Protein 6BFF (pdb70)

CATH classification: 3.40.630.30

Sequence (356 aa):
MLEKKRVSFRPMNEDDLVLMLKWLTDDRVLEFYDGRDKKHTQKTIREHYTEQWADEIYRVIIEYDTIPIGYAQIYRIQGELFDEYNYHETEEKIYAMDQQFIGEPEYWNMGIGAEYCRVVCQYLRTEMDADAVILDPRKNNLRAVRAYQKAGFKIIKELPEHELHEGKKEDCVLMEWRVMLEKKRVSFRPMNEDDLVLMLKWLTDDRVLEFYDGRDKKHTQKTIREHYTEQWADEIYRVIIEYDTIPIGYAQIYRIQGELFDEYNYHETEEKIYAMDQFIGEPEYWNMGIGAEYCRVVCQYLRTEMDADAVILDPRKNNLRAVRAYQKAGFKIIKELPEHELHEGKKEDCVLMEWRV

B-factor: mean 28.04, std 12.23, range [9.14, 87.83]

InterPro domains:
  IPR000182 GNAT domain [PS51186] (7-178)
  IPR016181 Acyl-CoA N-acyltransferase [SSF55729] (3-175)

Secondary structure (DSSP, 8-state):
--S---EEEEE--GGGHHHHHHHTT-HHHHTTTT-TT----HHHHHHHTT---SSSEEEEEEEETTEEEEEEEEEE--TTHHHHHT----SS-EEEEEEEE--GGGTTSSHHHHHHHHHHHHHHHHH--SEEEE--BTT-HHHHHHHHHTT-EEEEEEEEEEEETTEEEEEEEEEEE-/-----SEEEEE--GGGHHHHHHHTT-HHHHTTTT-TT----HHHHHHHHH--SSSSEEEEEEEETTEEEEEEEEEE--TTHHHHHT----SS-EEEEEEEE--GGGTTSSHHHHHHHHHHHHHHHHH--SEEEE--BTT-HHHHHHHHHTT-EEEEEEEEEEEETTEEEEEEEEEEE-

Foldseek 3Di:
DPDDDFKDKDFDDPVCLVVVQVLCCDQVFQVFPVANPDDDDSVVSCDVVPDCPDPAKTKMFMGGNNHGFKIKMKGWQDDCSCVLLVHDDDPATEMEMDMTGSHCVCPPVLRLLVNLLVVVVCCVPPVVHFKYKYWGFPPPVSNVVSVVSNPWDFDAKAFQNDQYHNDSTITTIIMHGD/DDDDAQKDKDFDDPVCLVVVLLLCCDQVFQVFPVANPDRDDSVNSCVVVVDPPDDAKTKIFMGGNNHGFKIKMKGWQDDCSCVLLVHDDDPATEMEMDMTGSHCVCPPVLRLLVHLLVVVVVCCPPVVHFKYKYWGFPVSVSNVVSVVSNPKDFPAKAFLNDCYHNDSTITTIIMHGD

Organism: Escherichia coli (NCBI:txid562)

Solvent-accessible surface area: 19221 Å² total; per-residue (Å²): 240,172,141,175,132,122,11,45,44,68,103,34,72,126,120,7,18,111,42,0,57,100,0,0,72,25,85,119,3,4,68,71,41,51,0,102,89,93,159,24,68,142,148,40,2,114,100,98,17,62,90,124,88,14,138,38,18,85,31,10,0,2,23,25,60,117,71,43,0,0,0,0,22,5,13,55,2,73,50,135,22,16,119,96,9,71,5,17,104,12,114,29,52,0,0,0,2,36,29,17,27,0,36,19,140,51,56,141,97,49,5,23,5,42,1,0,91,38,3,1,74,106,5,102,78,108,43,104,4,53,0,0,0,2,28,16,20,104,98,24,100,112,18,7,116,25,20,69,140,9,29,4,137,74,5,17,90,1,95,116,63,60,121,15,61,62,123,122,20,54,0,2,0,0,10,28,52,97,228,150,164,190,123,126,8,47,46,66,104,30,78,139,119,10,24,119,36,0,52,113,2,0,74,30,89,122,3,5,76,62,35,58,0,112,76,76,158,11,70,129,105,25,2,100,77,71,12,75,86,121,88,14,149,46,24,75,34,9,0,2,19,33,65,104,88,40,0,0,0,0,22,4,11,54,1,84,51,112,21,11,111,89,10,72,6,14,107,11,125,35,51,1,0,0,4,34,25,15,28,1,28,22,114,50,57,142,98,49,6,15,6,48,0,0,95,30,2,1,90,96,4,117,76,110,33,100,5,46,0,0,0,3,30,16,15,103,85,20,133,113,19,18,127,23,21,89,123,10,32,2,137,67,6,22,68,4,93,122,56,52,124,12,40,64,119,120,28,57,0,5,0,0,10,29,61,86

Nearest PDB structures (foldseek):
  6bfh-assembly1_A  TM=9.922E-01  e=3.681E-37  Escherichia coli
  4qc6-assembly2_B  TM=9.671E-01  e=2.950E-27  Staphylococcus warneri
  3igr-assembly1_A  TM=7.356E-01  e=2.188E-09  Aliivibrio fischeri ES114
  6tgx-assembly1_A  TM=7.195E-01  e=7.556E-09  Arabidopsis thaliana
  6tgx-assembly2_B  TM=7.381E-01  e=2.036E-08  Arabidopsis thaliana

Radius of gyration: 25.7 Å; Cα contacts (8 Å, |Δi|>4): 604; chains: 2; bounding box: 76×33×57 Å

Structure (mmCIF, N/CA/C/O backbone):
data_6BFF
#
_entry.id   6BFF
#
_cell.length_a   161.550
_cell.length_b   34.950
_cell.length_c   67.320
_cell.angle_alpha   90.000
_cell.angle_beta   102.330
_cell.angle_gamma   90.000
#
_symmetry.space_group_name_H-M   'C 1 2 1'
#
loop_
_entity.id
_entity.type
_entity.pdbx_description
1 polymer 'Aminoglycoside acetyltransferase'
2 non-polymer 'MAGNESIUM ION'
3 water water
#
loop_
_atom_site.group_PDB
_atom_site.id
_atom_site.type_symbol
_atom_site.label_atom_id
_atom_site.label_alt_id
_atom_site.label_comp_id
_atom_site.label_asym_id
_atom_site.label_entity_id
_atom_site.label_seq_id
_atom_site.pdbx_PDB_ins_code
_atom_site.Cartn_x
_atom_site.Cartn_y
_atom_site.Cartn_z
_atom_site.occupancy
_atom_site.B_iso_or_equiv
_atom_site.auth_seq_id
_atom_site.auth_comp_id
_atom_site.auth_asym_id
_atom_site.auth_atom_id
_atom_site.pdbx_PDB_model_num
ATOM 1 N N . MET A 1 1 ? 22.558 6.272 -14.406 1.00 55.70 1 MET A N 1
ATOM 2 C CA . MET A 1 1 ? 22.956 6.900 -15.663 1.00 53.11 1 MET A CA 1
ATOM 3 C C . MET A 1 1 ? 22.892 5.905 -16.818 1.00 52.57 1 MET A C 1
ATOM 4 O O . MET A 1 1 ? 22.596 6.275 -17.954 1.00 59.31 1 MET A O 1
ATOM 9 N N . LEU A 1 2 ? 23.194 4.645 -16.515 1.00 49.02 2 LEU A N 1
ATOM 10 C CA . LEU A 1 2 ? 23.080 3.539 -17.455 1.00 49.16 2 LEU A CA 1
ATOM 11 C C . LEU A 1 2 ? 21.745 2.820 -17.313 1.00 44.54 2 LEU A C 1
ATOM 12 O O . LEU A 1 2 ? 20.980 2.696 -18.276 1.00 44.08 2 LEU A O 1
ATOM 17 N N . GLU A 1 3 ? 21.434 2.346 -16.121 1.00 40.23 3 GLU A N 1
ATOM 18 C CA . GLU A 1 3 ? 20.112 1.805 -15.871 1.00 39.57 3 GLU A CA 1
ATOM 19 C C . GLU A 1 3 ? 19.367 2.687 -14.884 1.00 33.36 3 GLU A C 1
ATOM 20 O O . GLU A 1 3 ? 19.963 3.479 -14.153 1.00 33.93 3 GLU A O 1
ATOM 26 N N . LYS A 1 4 ? 18.040 2.564 -14.907 1.00 29.69 4 LYS A N 1
ATOM 27 C CA . LYS A 1 4 ? 17.198 3.347 -14.018 1.00 26.32 4 LYS A CA 1
ATOM 28 C C . LYS A 1 4 ? 17.383 2.873 -12.585 1.00 29.26 4 LYS A C 1
ATOM 29 O O . LYS A 1 4 ? 17.435 1.677 -12.318 1.00 29.62 4 LYS A O 1
ATOM 35 N N . LYS A 1 5 ? 17.501 3.810 -11.654 1.00 31.20 5 LYS A N 1
ATOM 36 C CA . LYS A 1 5 ? 17.719 3.426 -10.269 1.00 33.40 5 LYS A CA 1
ATOM 37 C C . LYS A 1 5 ? 16.364 3.106 -9.663 1.00 38.33 5 LYS A C 1
ATOM 38 O O . LYS A 1 5 ? 15.479 3.965 -9.655 1.00 40.53 5 LYS A O 1
ATOM 44 N N . ARG A 1 6 ? 16.181 1.875 -9.185 1.00 18.36 6 ARG A N 1
ATOM 45 C CA . ARG A 1 6 ? 14.834 1.447 -8.821 1.00 19.84 6 ARG A CA 1
ATOM 46 C C . ARG A 1 6 ? 14.536 1.567 -7.344 1.00 19.03 6 ARG A C 1
ATOM 47 O O . ARG A 1 6 ? 13.373 1.804 -6.985 1.00 14.98 6 ARG A O 1
ATOM 55 N N . VAL A 1 7 ? 15.540 1.402 -6.495 1.00 18.95 7 VAL A N 1
ATOM 56 C CA . VAL A 1 7 ? 15.373 1.520 -5.045 1.00 15.24 7 VAL A CA 1
ATOM 57 C C . VAL A 1 7 ? 15.736 2.946 -4.628 1.00 17.29 7 VAL A C 1
ATOM 58 O O . VAL A 1 7 ? 16.811 3.461 -4.976 1.00 18.72 7 VAL A O 1
ATOM 62 N N . SER A 1 8 ? 14.856 3.575 -3.851 1.00 18.87 8 SER A N 1
ATOM 63 C CA . SER A 1 8 ? 15.103 4.911 -3.327 1.00 20.37 8 SER A CA 1
ATOM 64 C C . SER A 1 8 ? 14.451 5.006 -1.953 1.00 16.80 8 SER A C 1
ATOM 65 O O . SER A 1 8 ? 13.900 4.030 -1.446 1.00 15.83 8 SER A O 1
ATOM 68 N N . PHE A 1 9 ? 14.558 6.181 -1.343 1.00 16.62 9 PHE A N 1
ATOM 69 C CA . PHE A 1 9 ? 13.864 6.454 -0.092 1.00 17.09 9 PHE A CA 1
ATOM 70 C C . PHE A 1 9 ? 13.576 7.944 -0.022 1.00 18.59 9 PHE A C 1
ATOM 71 O O . PHE A 1 9 ? 14.225 8.762 -0.679 1.00 17.70 9 PHE A O 1
ATOM 79 N N . ARG A 1 10 ? 12.606 8.287 0.811 1.00 18.20 10 ARG A N 1
ATOM 80 C CA . ARG A 1 10 ? 12.158 9.660 0.960 1.00 20.87 10 ARG A CA 1
ATOM 81 C C . ARG A 1 10 ? 11.771 9.854 2.412 1.00 21.79 10 ARG A C 1
ATOM 82 O O . ARG A 1 10 ? 11.465 8.881 3.106 1.00 19.46 10 ARG A O 1
ATOM 90 N N . PRO A 1 11 ? 11.783 11.082 2.905 1.00 20.21 11 PRO A N 1
ATOM 91 C CA . PRO A 1 11 ? 11.347 11.297 4.290 1.00 18.25 11 PRO A CA 1
ATOM 92 C C . PRO A 1 11 ? 9.892 10.886 4.464 1.00 20.23 11 PRO A C 1
ATOM 93 O O . PRO A 1 11 ? 9.053 11.067 3.576 1.00 19.10 11 PRO A O 1
ATOM 97 N N . MET A 1 12 ? 9.610 10.297 5.615 1.00 17.32 12 MET A N 1
ATOM 98 C CA . MET A 1 12 ? 8.235 9.955 5.942 1.00 17.28 12 MET A CA 1
ATOM 99 C C . MET A 1 12 ? 7.438 11.212 6.282 1.00 21.74 12 MET A C 1
ATOM 100 O O . MET A 1 12 ? 7.967 12.176 6.848 1.00 24.30 12 MET A O 1
ATOM 105 N N . ASN A 1 13 ? 6.152 11.200 5.942 1.00 16.15 13 ASN A N 1
ATOM 106 C CA . ASN A 1 13 ? 5.281 12.302 6.318 1.00 19.86 13 ASN A CA 1
ATOM 107 C C . ASN A 1 13 ? 4.022 11.744 6.973 1.00 18.68 13 ASN A C 1
ATOM 108 O O . ASN A 1 13 ? 3.830 10.528 7.074 1.00 19.75 13 ASN A O 1
ATOM 113 N N . GLU A 1 14 ? 3.157 12.656 7.425 1.00 22.67 14 GLU A N 1
ATOM 114 C CA . GLU A 1 14 ? 1.984 12.227 8.180 1.00 27.16 14 GLU A CA 1
ATOM 115 C C . GLU A 1 14 ? 1.022 11.411 7.331 1.00 24.03 14 GLU A C 1
ATOM 116 O O . GLU A 1 14 ? 0.295 10.568 7.872 1.00 25.94 14 GLU A O 1
ATOM 122 N N . ASP A 1 15 ? 0.994 11.631 6.007 1.00 22.34 15 ASP A N 1
ATOM 123 C CA . ASP A 1 15 ? 0.098 10.839 5.162 1.00 26.31 15 ASP A CA 1
ATOM 124 C C . ASP A 1 15 ? 0.521 9.376 5.094 1.00 28.67 15 ASP A C 1
ATOM 125 O O . ASP A 1 15 ? -0.297 8.516 4.743 1.00 25.21 15 ASP A O 1
ATOM 130 N N . ASP A 1 16 ? 1.779 9.077 5.411 1.00 18.07 16 ASP A N 1
ATOM 131 C CA . ASP A 1 16 ? 2.266 7.707 5.383 1.00 15.12 16 ASP A CA 1
ATOM 132 C C . ASP A 1 16 ? 1.814 6.888 6.570 1.00 15.83 16 ASP A C 1
ATOM 133 O O . ASP A 1 16 ? 2.021 5.671 6.574 1.00 17.21 16 ASP A O 1
ATOM 138 N N . LEU A 1 17 ? 1.222 7.513 7.584 1.00 16.56 17 LEU A N 1
ATOM 139 C CA . LEU A 1 17 ? 0.816 6.737 8.744 1.00 15.45 17 LEU A CA 1
ATOM 140 C C . LEU A 1 17 ? -0.233 5.696 8.380 1.00 19.68 17 LEU A C 1
ATOM 141 O O . LEU A 1 17 ? -0.321 4.669 9.051 1.00 19.73 17 LEU A O 1
ATOM 146 N N . VAL A 1 18 ? -1.009 5.914 7.305 1.00 18.65 18 VAL A N 1
ATOM 147 C CA . VAL A 1 18 ? -1.993 4.903 6.909 1.00 20.59 18 VAL A CA 1
ATOM 148 C C . VAL A 1 18 ? -1.285 3.656 6.356 1.00 19.88 18 VAL A C 1
ATOM 149 O O . VAL A 1 18 ? -1.761 2.530 6.549 1.00 19.03 18 VAL A O 1
ATOM 153 N N . LEU A 1 19 ? -0.135 3.817 5.675 1.00 17.61 19 LEU A N 1
ATOM 154 C CA . LEU A 1 19 ? 0.636 2.648 5.258 1.00 18.48 19 LEU A CA 1
ATOM 155 C C . LEU A 1 19 ? 1.241 1.920 6.451 1.00 16.61 19 LEU A C 1
ATOM 156 O O . LEU A 1 19 ? 1.300 0.682 6.463 1.00 16.76 19 LEU A O 1
ATOM 161 N N . MET A 1 20 ? 1.759 2.669 7.435 1.00 14.59 20 MET A N 1
ATOM 162 C CA . MET A 1 20 ? 2.299 2.036 8.632 1.00 17.33 20 MET A CA 1
ATOM 163 C C . MET A 1 20 ? 1.237 1.190 9.321 1.00 16.25 20 MET A C 1
ATOM 164 O O . MET A 1 20 ? 1.534 0.095 9.805 1.00 15.82 20 MET A O 1
ATOM 169 N N . LEU A 1 21 ? -0.002 1.695 9.400 1.00 13.94 21 LEU A N 1
ATOM 170 C CA . LEU A 1 21 ? -1.067 0.896 9.999 1.00 14.14 21 LEU A CA 1
ATOM 171 C C . LEU A 1 21 ? -1.306 -0.377 9.204 1.00 17.44 21 LEU A C 1
ATOM 172 O O . LEU A 1 21 ? -1.523 -1.458 9.774 1.00 18.35 21 LEU A O 1
ATOM 177 N N . LYS A 1 22 ? -1.295 -0.273 7.884 1.00 14.72 22 LYS A N 1
ATOM 178 C CA . LYS A 1 22 ? -1.520 -1.478 7.092 1.00 16.85 22 LYS A CA 1
ATOM 179 C C . LYS A 1 22 ? -0.412 -2.488 7.331 1.00 13.39 22 LYS A C 1
ATOM 180 O O . LYS A 1 22 ? -0.667 -3.676 7.587 1.00 15.49 22 LYS A O 1
ATOM 186 N N . TRP A 1 23 ? 0.840 -2.027 7.227 1.00 13.37 23 TRP A N 1
ATOM 187 C CA . TRP A 1 23 ? 1.977 -2.920 7.372 1.00 13.90 23 TRP A CA 1
ATOM 188 C C . TRP A 1 23 ? 2.034 -3.550 8.759 1.00 15.49 23 TRP A C 1
ATOM 189 O O . TRP A 1 23 ? 2.336 -4.738 8.890 1.00 16.04 23 TRP A O 1
ATOM 200 N N . LEU A 1 24 ? 1.770 -2.771 9.800 1.00 14.57 24 LEU A N 1
ATOM 201 C CA . LEU A 1 24 ? 1.922 -3.269 11.159 1.00 15.26 24 LEU A CA 1
ATOM 202 C C . LEU A 1 24 ? 0.626 -3.846 11.726 1.00 14.25 24 LEU A C 1
ATOM 203 O O . LEU A 1 24 ? 0.553 -4.118 12.929 1.00 15.44 24 LEU A O 1
ATOM 208 N N . THR A 1 25 ? -0.389 -4.054 10.893 1.00 15.52 25 THR A N 1
ATOM 209 C CA . THR A 1 25 ? -1.456 -4.996 11.210 1.00 15.85 25 THR A CA 1
ATOM 210 C C . THR A 1 25 ? -1.450 -6.203 10.275 1.00 19.31 25 THR A C 1
ATOM 211 O O . THR A 1 25 ? -2.406 -6.978 10.279 1.00 20.38 25 THR A O 1
ATOM 215 N N . ASP A 1 26 ? -0.388 -6.393 9.489 1.00 17.80 26 ASP A N 1
ATOM 216 C CA . ASP A 1 26 ? -0.260 -7.525 8.573 1.00 16.26 26 ASP A CA 1
ATOM 217 C C . ASP A 1 26 ? 0.547 -8.622 9.265 1.00 16.05 26 ASP A C 1
ATOM 218 O O . ASP A 1 26 ? 1.735 -8.442 9.516 1.00 15.37 26 ASP A O 1
ATOM 223 N N . ASP A 1 27 ? -0.084 -9.768 9.563 1.00 17.09 27 ASP A N 1
ATOM 224 C CA . ASP A 1 27 ? 0.636 -10.809 10.311 1.00 23.61 27 ASP A CA 1
ATOM 225 C C . ASP A 1 27 ? 1.902 -11.268 9.591 1.00 20.55 27 ASP A C 1
ATOM 226 O O . ASP A 1 27 ? 2.859 -11.704 10.238 1.00 18.90 27 ASP A O 1
ATOM 231 N N . ARG A 1 28 ? 1.929 -11.189 8.263 1.00 19.40 28 ARG A N 1
ATOM 232 C CA . ARG A 1 28 ? 3.125 -11.633 7.551 1.00 17.71 28 ARG A CA 1
ATOM 233 C C . ARG A 1 28 ? 4.319 -10.744 7.873 1.00 18.65 28 ARG A C 1
ATOM 234 O O . ARG A 1 28 ? 5.450 -11.223 7.988 1.00 18.74 28 ARG A O 1
ATOM 242 N N . VAL A 1 29 ? 4.080 -9.445 8.036 1.00 18.32 29 VAL A N 1
ATOM 243 C CA . VAL A 1 29 ? 5.138 -8.495 8.344 1.00 16.54 29 VAL A CA 1
ATOM 244 C C . VAL A 1 29 ? 5.503 -8.571 9.811 1.00 16.48 29 VAL A C 1
ATOM 245 O O . VAL A 1 29 ? 6.680 -8.559 10.172 1.00 16.40 29 VAL A O 1
ATOM 249 N N . LEU A 1 30 ? 4.490 -8.688 10.673 1.00 14.07 30 LEU A N 1
ATOM 250 C CA . LEU A 1 30 ? 4.722 -8.711 12.116 1.00 14.47 30 LEU A CA 1
ATOM 251 C C . LEU A 1 30 ? 5.555 -9.915 12.535 1.00 20.20 30 LEU A C 1
ATOM 252 O O . LEU A 1 30 ? 6.281 -9.854 13.529 1.00 22.45 30 LEU A O 1
ATOM 257 N N . GLU A 1 31 ? 5.463 -11.011 11.782 1.00 17.26 31 GLU A N 1
ATOM 258 C CA . GLU A 1 31 ? 6.278 -12.177 12.078 1.00 18.72 31 GLU A CA 1
ATOM 259 C C . GLU A 1 31 ? 7.758 -11.822 12.176 1.00 23.26 31 GLU A C 1
ATOM 260 O O . GLU A 1 31 ? 8.507 -12.438 12.949 1.00 22.53 31 GLU A O 1
ATOM 266 N N . PHE A 1 32 ? 8.195 -10.822 11.418 1.00 23.01 32 PHE A N 1
ATOM 267 C CA . PHE A 1 32 ? 9.598 -10.454 11.372 1.00 18.87 32 PHE A CA 1
ATOM 268 C C . PHE A 1 32 ? 9.920 -9.121 12.028 1.00 21.82 32 PHE A C 1
ATOM 269 O O . PHE A 1 32 ? 11.073 -8.907 12.420 1.00 23.63 32 PHE A O 1
ATOM 277 N N . TYR A 1 33 ? 8.955 -8.223 12.144 1.00 17.25 33 TYR A N 1
ATOM 278 C CA . TYR A 1 33 ? 9.163 -6.908 12.739 1.00 21.02 33 TYR A CA 1
ATOM 279 C C . TYR A 1 33 ? 8.112 -6.691 13.815 1.00 27.80 33 TYR A C 1
ATOM 280 O O . TYR A 1 33 ? 6.916 -6.748 13.520 1.00 22.26 33 TYR A O 1
ATOM 289 N N . ASP A 1 34 ? 8.563 -6.468 15.050 1.00 24.50 34 ASP A N 1
ATOM 290 C CA . ASP A 1 34 ? 7.711 -6.136 16.195 1.00 28.17 34 ASP A CA 1
ATOM 291 C C . ASP A 1 34 ? 6.996 -7.354 16.780 1.00 25.31 34 ASP A C 1
ATOM 292 O O . ASP A 1 34 ? 6.980 -7.537 18.005 1.00 24.62 34 ASP A O 1
ATOM 297 N N . GLY A 1 35 ? 6.379 -8.176 15.939 1.00 21.63 35 GLY A N 1
ATOM 298 C CA . GLY A 1 35 ? 5.822 -9.418 16.450 1.00 21.35 35 GLY A CA 1
ATOM 299 C C . GLY A 1 35 ? 4.321 -9.514 16.290 1.00 25.40 35 GLY A C 1
ATOM 300 O O . GLY A 1 35 ? 3.613 -8.509 16.383 1.00 21.09 35 GLY A O 1
ATOM 301 N N . ARG A 1 36 ? 3.826 -10.728 16.051 1.00 26.65 36 ARG A N 1
ATOM 302 C CA . ARG A 1 36 ? 2.404 -10.936 15.821 1.00 22.75 36 ARG A CA 1
ATOM 303 C C . ARG A 1 36 ? 1.564 -10.726 17.076 1.00 25.49 36 ARG A C 1
ATOM 304 O O . ARG A 1 36 ? 0.334 -10.640 16.970 1.00 32.89 36 ARG A O 1
ATOM 312 N N . ASP A 1 37 ? 2.188 -10.611 18.247 1.00 23.95 37 ASP A N 1
ATOM 313 C CA . ASP A 1 37 ? 1.462 -10.303 19.470 1.00 32.19 37 ASP A CA 1
ATOM 314 C C . ASP A 1 37 ? 1.199 -8.812 19.652 1.00 28.11 37 ASP A C 1
ATOM 315 O O . ASP A 1 37 ? 0.524 -8.439 20.610 1.00 32.35 37 ASP A O 1
ATOM 320 N N . LYS A 1 38 ? 1.682 -7.957 18.758 1.00 30.49 38 LYS A N 1
ATOM 321 C CA . LYS A 1 38 ? 1.413 -6.526 18.823 1.00 34.83 38 LYS A CA 1
ATOM 322 C C . LYS A 1 38 ? 0.124 -6.211 18.081 1.00 30.32 38 LYS A C 1
ATOM 323 O O . LYS A 1 38 ? -0.080 -6.672 16.952 1.00 29.38 38 LYS A O 1
ATOM 329 N N . LYS A 1 39 ? -0.735 -5.409 18.704 1.00 29.95 39 LYS A N 1
ATOM 330 C CA . LYS A 1 39 ? -2.081 -5.153 18.198 1.00 36.25 39 LYS A CA 1
ATOM 331 C C . LYS A 1 39 ? -2.160 -3.664 17.917 1.00 36.85 39 LYS A C 1
ATOM 332 O O . LYS A 1 39 ? -2.522 -2.881 18.796 1.00 35.48 39 LYS A O 1
ATOM 338 N N . HIS A 1 40 ? -1.833 -3.280 16.686 1.00 31.02 40 HIS A N 1
ATOM 339 C CA . HIS A 1 40 ? -1.671 -1.876 16.361 1.00 29.58 40 HIS A CA 1
ATOM 340 C C . HIS A 1 40 ? -2.987 -1.227 15.951 1.00 31.50 40 HIS A C 1
ATOM 341 O O . HIS A 1 40 ? -3.911 -1.875 15.431 1.00 32.89 40 HIS A O 1
ATOM 348 N N . THR A 1 41 ? -3.059 0.077 16.222 1.00 32.39 41 THR A N 1
ATOM 349 C CA . THR A 1 41 ? -4.211 0.923 15.957 1.00 35.07 41 THR A CA 1
ATOM 350 C C . THR A 1 41 ? -3.681 2.238 15.413 1.00 23.40 41 THR A C 1
ATOM 351 O O . THR A 1 41 ? -2.493 2.524 15.503 1.00 23.52 41 THR A O 1
ATOM 355 N N . GLN A 1 42 ? -4.580 3.068 14.890 1.00 32.40 42 GLN A N 1
ATOM 356 C CA . GLN A 1 42 ? -4.156 4.396 14.470 1.00 32.89 42 GLN A CA 1
ATOM 357 C C . GLN A 1 42 ? -3.484 5.145 15.620 1.00 34.12 42 GLN A C 1
ATOM 358 O O . GLN A 1 42 ? -2.461 5.816 15.427 1.00 33.98 42 GLN A O 1
ATOM 364 N N . LYS A 1 43 ? -4.000 4.982 16.840 1.00 35.40 43 LYS A N 1
ATOM 365 C CA . LYS A 1 43 ? -3.424 5.691 17.977 1.00 36.89 43 LYS A CA 1
ATOM 366 C C . LYS A 1 43 ? -1.998 5.227 18.281 1.00 36.03 43 LYS A C 1
ATOM 367 O O . LYS A 1 43 ? -1.097 6.056 18.467 1.00 36.47 43 LYS A O 1
ATOM 373 N N . THR A 1 44 ? -1.760 3.909 18.324 1.00 34.90 44 THR A N 1
ATOM 374 C CA . THR A 1 44 ? -0.410 3.439 18.637 1.00 34.27 44 THR A CA 1
ATOM 375 C C . THR A 1 44 ? 0.573 3.814 17.537 1.00 37.21 44 THR A C 1
ATOM 376 O O . THR A 1 44 ? 1.736 4.138 17.819 1.00 35.19 44 THR A O 1
ATOM 380 N N . ILE A 1 45 ? 0.130 3.778 16.279 1.00 31.79 45 ILE A N 1
ATOM 381 C CA . ILE A 1 45 ? 1.030 4.128 15.183 1.00 30.66 45 ILE A CA 1
ATOM 382 C C . ILE A 1 45 ? 1.431 5.598 15.279 1.00 31.64 45 ILE A C 1
ATOM 383 O O . ILE A 1 45 ? 2.609 5.950 15.141 1.00 31.24 45 ILE A O 1
ATOM 388 N N . ARG A 1 46 ? 0.458 6.477 15.532 1.00 33.09 46 ARG A N 1
ATOM 389 C CA . ARG A 1 46 ? 0.738 7.901 15.660 1.00 34.39 46 ARG A CA 1
ATOM 390 C C . ARG A 1 46 ? 1.649 8.184 16.845 1.00 35.26 46 ARG A C 1
ATOM 391 O O . ARG A 1 46 ? 2.491 9.086 16.780 1.00 37.88 46 ARG A O 1
ATOM 399 N N . GLU A 1 47 ? 1.505 7.423 17.930 1.00 35.71 47 GLU A N 1
ATOM 400 C CA . GLU A 1 47 ? 2.347 7.645 19.100 1.00 48.52 47 GLU A CA 1
ATOM 401 C C . GLU A 1 47 ? 3.762 7.140 18.859 1.00 46.68 47 GLU A C 1
ATOM 402 O O . GLU A 1 47 ? 4.731 7.899 18.975 1.00 45.81 47 GLU A O 1
ATOM 408 N N . HIS A 1 48 ? 3.898 5.857 18.515 1.00 45.73 48 HIS A N 1
ATOM 409 C CA . HIS A 1 48 ? 5.226 5.295 18.293 1.00 50.54 48 HIS A CA 1
ATOM 410 C C . HIS A 1 48 ? 5.938 6.005 17.153 1.00 43.87 48 HIS A C 1
ATOM 411 O O . HIS A 1 48 ? 7.123 6.335 17.260 1.00 45.43 48 HIS A O 1
ATOM 418 N N . TYR A 1 49 ? 5.227 6.282 16.063 1.00 38.08 49 TYR A N 1
ATOM 419 C CA . TYR A 1 49 ? 5.876 6.700 14.833 1.00 41.95 49 TYR A CA 1
ATOM 420 C C . TYR A 1 49 ? 5.797 8.208 14.614 1.00 47.64 49 TYR A C 1
ATOM 421 O O . TYR A 1 49 ? 5.894 8.679 13.474 1.00 61.99 49 TYR A O 1
ATOM 430 N N . THR A 1 50 ? 5.653 8.969 15.698 1.00 39.21 50 THR A N 1
ATOM 431 C CA . THR A 1 50 ? 5.921 10.400 15.710 1.00 42.62 50 THR A CA 1
ATOM 432 C C . THR A 1 50 ? 6.718 10.834 16.934 1.00 41.46 50 THR A C 1
ATOM 433 O O . THR A 1 50 ? 6.933 12.035 17.115 1.00 42.30 50 THR A O 1
ATOM 437 N N . GLU A 1 51 ? 7.169 9.893 17.763 1.00 49.15 51 GLU A N 1
ATOM 438 C CA . GLU A 1 51 ? 7.845 10.187 19.022 1.00 43.53 51 GLU A CA 1
ATOM 439 C C . GLU A 1 51 ? 9.308 10.565 18.799 1.00 51.04 51 GLU A C 1
ATOM 440 O O . GLU A 1 51 ? 10.022 9.905 18.039 1.00 46.16 51 GLU A O 1
ATOM 446 N N . GLN A 1 52 ? 9.763 11.611 19.486 1.00 57.52 52 GLN A N 1
ATOM 447 C CA . GLN A 1 52 ? 11.165 12.032 19.410 1.00 59.68 52 GLN A CA 1
ATOM 448 C C . GLN A 1 52 ? 11.947 11.420 20.574 1.00 52.97 52 GLN A C 1
ATOM 449 O O . GLN A 1 52 ? 12.368 12.093 21.513 1.00 56.82 52 GLN A O 1
ATOM 455 N N . TRP A 1 53 ? 12.157 10.107 20.479 1.00 47.06 53 TRP A N 1
ATOM 456 C CA . TRP A 1 53 ? 12.803 9.330 21.531 1.00 44.91 53 TRP A CA 1
ATOM 457 C C . TRP A 1 53 ? 14.328 9.308 21.433 1.00 43.68 53 TRP A C 1
ATOM 458 O O . TRP A 1 53 ? 14.975 8.602 22.215 1.00 45.94 53 TRP A O 1
ATOM 469 N N . ALA A 1 54 ? 14.913 10.046 20.490 1.00 42.64 54 ALA A N 1
ATOM 470 C CA . ALA A 1 54 ? 16.346 10.316 20.456 1.00 39.98 54 ALA A CA 1
ATOM 471 C C . ALA A 1 54 ? 16.533 11.707 19.863 1.00 34.74 54 ALA A C 1
ATOM 472 O O . ALA A 1 54 ? 15.646 12.228 19.186 1.00 34.80 54 ALA A O 1
ATOM 474 N N . ASP A 1 55 ? 17.698 12.305 20.119 1.00 35.12 55 ASP A N 1
ATOM 475 C CA . ASP A 1 55 ? 17.904 13.699 19.732 1.00 37.12 55 ASP A CA 1
ATOM 476 C C . ASP A 1 55 ? 17.866 13.883 18.221 1.00 37.88 55 ASP A C 1
ATOM 477 O O . ASP A 1 55 ? 17.343 14.889 17.725 1.00 35.26 55 ASP A O 1
ATOM 482 N N . GLU A 1 56 ? 18.442 12.940 17.475 1.00 32.48 56 GLU A N 1
ATOM 483 C CA . GLU A 1 56 ? 18.557 13.029 16.023 1.00 31.18 56 GLU A CA 1
ATOM 484 C C . GLU A 1 56 ? 17.953 11.753 15.451 1.00 29.76 56 GLU A C 1
ATOM 485 O O . GLU A 1 56 ? 18.590 10.707 15.491 1.00 28.69 56 GLU A O 1
ATOM 491 N N . ILE A 1 57 ? 16.725 11.841 14.944 1.00 18.55 57 ILE A N 1
ATOM 492 C CA . ILE A 1 57 ? 16.012 10.699 14.376 1.00 17.34 57 ILE A CA 1
ATOM 493 C C . ILE A 1 57 ? 15.478 11.108 13.018 1.00 17.97 57 ILE A C 1
ATOM 494 O O . ILE A 1 57 ? 14.903 12.189 12.878 1.00 18.92 57 ILE A O 1
ATOM 499 N N . TYR A 1 58 ? 15.605 10.220 12.038 1.00 19.05 58 TYR A N 1
ATOM 500 C CA . TYR A 1 58 ? 15.015 10.404 10.719 1.00 21.65 58 TYR A CA 1
ATOM 501 C C . TYR A 1 58 ? 14.146 9.202 10.416 1.00 22.59 58 TYR A C 1
ATOM 502 O O . TYR A 1 58 ? 14.590 8.065 10.616 1.00 18.92 58 TYR A O 1
ATOM 511 N N . ARG A 1 59 ? 12.927 9.449 9.933 1.00 15.24 59 ARG A N 1
ATOM 512 C CA . ARG A 1 59 ? 12.049 8.384 9.463 1.00 14.94 59 ARG A CA 1
ATOM 513 C C . ARG A 1 59 ? 11.897 8.489 7.956 1.00 14.35 59 ARG A C 1
ATOM 514 O O . ARG A 1 59 ? 11.658 9.581 7.427 1.00 15.75 59 ARG A O 1
ATOM 522 N N . VAL A 1 60 ? 12.038 7.357 7.267 1.00 13.51 60 VAL A N 1
ATOM 523 C CA . VAL A 1 60 ? 12.009 7.349 5.809 1.00 15.96 60 VAL A CA 1
ATOM 524 C C . VAL A 1 60 ? 11.089 6.242 5.308 1.00 12.94 60 VAL A C 1
ATOM 525 O O . VAL A 1 60 ? 10.811 5.261 6.003 1.00 13.40 60 VAL A O 1
ATOM 529 N N . ILE A 1 61 ? 10.605 6.429 4.083 1.00 17.15 61 ILE A N 1
ATOM 530 C CA . ILE A 1 61 ? 9.817 5.424 3.377 1.00 15.94 61 ILE A CA 1
ATOM 531 C C . ILE A 1 61 ? 10.707 4.849 2.292 1.00 16.52 61 ILE A C 1
ATOM 532 O O . ILE A 1 61 ? 11.318 5.601 1.520 1.00 17.98 61 ILE A O 1
ATOM 537 N N . ILE A 1 62 ? 10.817 3.525 2.271 1.00 13.04 62 ILE A N 1
ATOM 538 C CA . ILE A 1 62 ? 11.609 2.826 1.266 1.00 12.35 62 ILE A CA 1
ATOM 539 C C . ILE A 1 62 ? 10.742 2.666 0.026 1.00 13.88 62 ILE A C 1
ATOM 540 O O . ILE A 1 62 ? 9.581 2.258 0.131 1.00 12.68 62 ILE A O 1
ATOM 545 N N . GLU A 1 63 ? 11.298 2.968 -1.154 1.00 12.88 63 GLU A N 1
ATOM 546 C CA . GLU A 1 63 ? 10.542 2.964 -2.392 1.00 13.43 63 GLU A CA 1
ATOM 547 C C . GLU A 1 63 ? 11.184 2.038 -3.418 1.00 15.93 63 GLU A C 1
ATOM 548 O O . GLU A 1 63 ? 12.413 1.898 -3.468 1.00 17.17 63 GLU A O 1
ATOM 554 N N . TYR A 1 64 ? 10.325 1.415 -4.225 1.00 15.56 64 TYR A N 1
ATOM 555 C CA . TYR A 1 64 ? 10.724 0.586 -5.360 1.00 18.88 64 TYR A CA 1
ATOM 556 C C . TYR A 1 64 ? 9.905 1.027 -6.566 1.00 15.43 64 TYR A C 1
ATOM 557 O O . TYR A 1 64 ? 8.672 0.943 -6.545 1.00 15.42 64 TYR A O 1
ATOM 566 N N . ASP A 1 65 ? 10.567 1.526 -7.618 1.00 16.35 65 ASP A N 1
ATOM 567 C CA . ASP A 1 65 ? 9.835 2.086 -8.760 1.00 17.40 65 ASP A CA 1
ATOM 568 C C . ASP A 1 65 ? 8.792 3.122 -8.332 1.00 20.73 65 ASP A C 1
ATOM 569 O O . ASP A 1 65 ? 7.695 3.183 -8.898 1.00 20.38 65 ASP A O 1
ATOM 574 N N . THR A 1 66 ? 9.150 3.941 -7.332 1.00 19.32 66 THR A N 1
ATOM 575 C CA . THR A 1 66 ? 8.320 4.989 -6.716 1.00 21.69 66 THR A CA 1
ATOM 576 C C . THR A 1 66 ? 7.245 4.421 -5.796 1.00 18.33 66 THR A C 1
ATOM 577 O O . THR A 1 66 ? 6.590 5.191 -5.092 1.00 16.08 66 THR A O 1
ATOM 581 N N . ILE A 1 67 ? 7.090 3.103 -5.747 1.00 16.09 67 ILE A N 1
ATOM 582 C CA . ILE A 1 67 ? 6.050 2.493 -4.903 1.00 15.08 67 ILE A CA 1
ATOM 583 C C . ILE A 1 67 ? 6.520 2.487 -3.451 1.00 14.28 67 ILE A C 1
ATOM 584 O O . ILE A 1 67 ? 7.618 2.004 -3.176 1.00 13.83 67 ILE A O 1
ATOM 589 N N . PRO A 1 68 ? 5.705 2.922 -2.484 1.00 14.59 68 PRO A N 1
ATOM 590 C CA . PRO A 1 68 ? 6.149 2.849 -1.084 1.00 16.80 68 PRO A CA 1
ATOM 591 C C . PRO A 1 68 ? 5.982 1.424 -0.561 1.00 16.33 68 PRO A C 1
ATOM 592 O O . PRO A 1 68 ? 4.875 0.879 -0.563 1.00 16.62 68 PRO A O 1
ATOM 596 N N . ILE A 1 69 ? 7.093 0.793 -0.172 1.00 13.54 69 ILE A N 1
ATOM 597 C CA . ILE A 1 69 ? 7.063 -0.622 0.206 1.00 14.41 69 ILE A CA 1
ATOM 598 C C . ILE A 1 69 ? 7.578 -0.896 1.611 1.00 15.23 69 ILE A C 1
ATOM 599 O O . ILE A 1 69 ? 7.480 -2.048 2.068 1.00 13.70 69 ILE A O 1
ATOM 604 N N . GLY A 1 70 ? 8.149 0.081 2.298 1.00 12.61 70 GLY A N 1
ATOM 605 C CA . GLY A 1 70 ? 8.620 -0.183 3.640 1.00 14.31 70 GLY A CA 1
ATOM 606 C C . GLY A 1 70 ? 9.052 1.088 4.331 1.00 12.95 70 GLY A C 1
ATOM 607 O O . GLY A 1 70 ? 8.784 2.203 3.858 1.00 12.39 70 GLY A O 1
ATOM 608 N N . TYR A 1 71 ? 9.691 0.888 5.486 1.00 15.01 71 TYR A N 1
ATOM 609 C CA . TYR A 1 71 ? 9.955 1.928 6.475 1.00 14.57 71 TYR A CA 1
ATOM 610 C C . TYR A 1 71 ? 11.346 1.739 7.053 1.00 12.61 71 TYR A C 1
ATOM 611 O O . TYR A 1 71 ? 11.796 0.611 7.257 1.00 12.82 71 TYR A O 1
ATOM 620 N N . ALA A 1 72 ? 12.009 2.850 7.356 1.00 14.34 72 ALA A N 1
ATOM 621 C CA . ALA A 1 72 ? 13.220 2.783 8.155 1.00 11.49 72 ALA A CA 1
ATOM 622 C C . ALA A 1 72 ? 13.270 3.971 9.095 1.00 15.20 72 ALA A C 1
ATOM 623 O O . ALA A 1 72 ? 12.694 5.028 8.824 1.00 13.75 72 ALA A O 1
ATOM 625 N N . GLN A 1 73 ? 13.953 3.768 10.219 1.00 12.29 73 GLN A N 1
ATOM 626 C CA . GLN A 1 73 ? 14.254 4.850 11.145 1.00 12.70 73 GLN A CA 1
ATOM 627 C C . GLN A 1 73 ? 15.760 4.838 11.375 1.00 14.93 73 GLN A C 1
ATOM 628 O O . GLN A 1 73 ? 16.349 3.782 11.610 1.00 14.13 73 GLN A O 1
ATOM 634 N N . ILE A 1 74 ? 16.370 6.007 11.303 1.00 14.53 74 ILE A N 1
ATOM 635 C CA . ILE A 1 74 ? 17.818 6.175 11.374 1.00 13.18 74 ILE A CA 1
ATOM 636 C C . ILE A 1 74 ? 18.079 7.167 12.480 1.00 14.02 74 ILE A C 1
ATOM 637 O O . ILE A 1 74 ? 17.406 8.199 12.541 1.00 17.30 74 ILE A O 1
ATOM 642 N N . TYR A 1 75 ? 18.984 6.844 13.397 1.00 14.17 75 TYR A N 1
ATOM 643 C CA . TYR A 1 75 ? 19.199 7.788 14.480 1.00 15.13 75 TYR A CA 1
ATOM 644 C C . TYR A 1 75 ? 20.650 7.809 14.943 1.00 19.08 75 TYR A C 1
ATOM 645 O O . TYR A 1 75 ? 21.363 6.803 14.882 1.00 14.89 75 TYR A O 1
ATOM 654 N N . ARG A 1 76 ? 21.080 8.966 15.439 1.00 19.04 76 ARG A N 1
ATOM 655 C CA . ARG A 1 76 ? 22.450 9.059 15.911 1.00 16.92 76 ARG A CA 1
ATOM 656 C C . ARG A 1 76 ? 22.569 8.424 17.288 1.00 18.14 76 ARG A C 1
ATOM 657 O O . ARG A 1 76 ? 21.770 8.705 18.187 1.00 17.70 76 ARG A O 1
ATOM 665 N N . ILE A 1 77 ? 23.573 7.578 17.444 1.00 16.82 77 ILE A N 1
ATOM 666 C CA . ILE A 1 77 ? 23.910 7.000 18.736 1.00 18.31 77 ILE A CA 1
ATOM 667 C C . ILE A 1 77 ? 24.624 8.054 19.570 1.00 18.49 77 ILE A C 1
ATOM 668 O O . ILE A 1 77 ? 25.714 8.512 19.208 1.00 24.70 77 ILE A O 1
ATOM 673 N N . GLN A 1 78 ? 24.024 8.400 20.707 1.00 24.85 78 GLN A N 1
ATOM 674 C CA . GLN A 1 78 ? 24.543 9.377 21.647 1.00 32.72 78 GLN A CA 1
ATOM 675 C C . GLN A 1 78 ? 24.103 8.957 23.037 1.00 31.75 78 GLN A C 1
ATOM 676 O O . GLN A 1 78 ? 23.068 8.306 23.197 1.00 28.76 78 GLN A O 1
ATOM 682 N N . GLY A 1 79 ? 24.908 9.318 24.033 1.00 32.34 79 GLY A N 1
ATOM 683 C CA . GLY A 1 79 ? 24.486 9.139 25.416 1.00 34.76 79 GLY A CA 1
ATOM 684 C C . GLY A 1 79 ? 24.307 7.680 25.778 1.00 33.23 79 GLY A C 1
ATOM 685 O O . 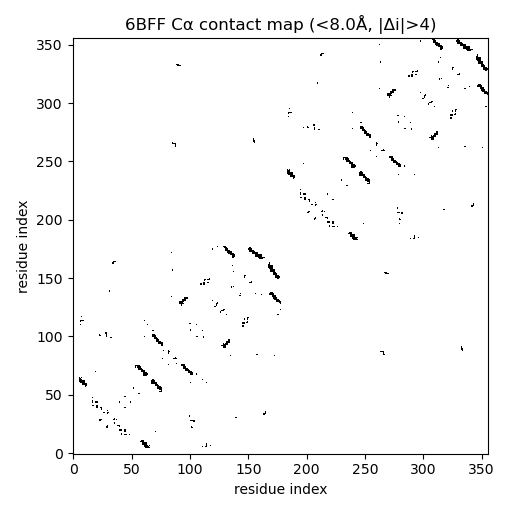GLY A 1 79 ? 25.186 6.843 25.538 1.00 35.60 79 GLY A O 1
ATOM 686 N N . GLU A 1 80 ? 23.149 7.357 26.359 1.00 33.76 80 GLU A N 1
ATOM 687 C CA . GLU A 1 80 ? 22.925 5.997 26.833 1.00 37.64 80 GLU A CA 1
ATOM 688 C C . GLU A 1 80 ? 22.682 5.008 25.704 1.00 31.52 80 GLU A C 1
ATOM 689 O O . GLU A 1 80 ? 22.679 3.797 25.954 1.00 29.46 80 GLU A O 1
ATOM 695 N N . LEU A 1 81 ? 22.480 5.482 24.474 1.00 28.59 81 LEU A N 1
ATOM 696 C CA . LEU A 1 81 ? 22.300 4.555 23.362 1.00 28.35 81 LEU A CA 1
ATOM 697 C C . LEU A 1 81 ? 23.570 3.757 23.107 1.00 25.79 81 LEU A C 1
ATOM 698 O O . LEU A 1 81 ? 23.501 2.625 22.608 1.00 21.82 81 LEU A O 1
ATOM 703 N N . PHE A 1 82 ? 24.737 4.333 23.422 1.00 22.00 82 PHE A N 1
ATOM 704 C CA . PHE A 1 82 ? 25.976 3.568 23.309 1.00 19.34 82 PHE A CA 1
ATOM 705 C C . PHE A 1 82 ? 25.885 2.280 24.120 1.00 21.74 82 PHE A C 1
ATOM 706 O O . PHE A 1 82 ? 26.151 1.187 23.613 1.00 24.29 82 PHE A O 1
ATOM 714 N N . ASP A 1 83 ? 25.467 2.392 25.381 1.00 20.86 83 ASP A N 1
ATOM 715 C CA . ASP A 1 83 ? 25.359 1.215 26.243 1.00 35.99 83 ASP A CA 1
ATOM 716 C C . ASP A 1 83 ? 24.301 0.237 25.741 1.00 26.28 83 ASP A C 1
ATOM 717 O O . ASP A 1 83 ? 24.462 -0.981 25.879 1.00 33.58 83 ASP A O 1
ATOM 722 N N . GLU A 1 84 ? 23.213 0.748 25.172 1.00 26.16 84 GLU A N 1
ATOM 723 C CA . GLU A 1 84 ? 22.166 -0.123 24.638 1.00 28.28 84 GLU A CA 1
ATOM 724 C C . GLU A 1 84 ? 22.692 -1.028 23.528 1.00 28.90 84 GLU A C 1
ATOM 725 O O . GLU A 1 84 ? 22.261 -2.181 23.407 1.00 28.54 84 GLU A O 1
ATOM 731 N N . TYR A 1 85 ? 23.614 -0.530 22.701 1.00 24.25 85 TYR A N 1
ATOM 732 C CA . TYR A 1 85 ? 24.185 -1.334 21.626 1.00 21.83 85 TYR A CA 1
ATOM 733 C C . TYR A 1 85 ? 25.488 -2.016 22.015 1.00 19.22 85 TYR A C 1
ATOM 734 O O . TYR A 1 85 ? 26.047 -2.762 21.204 1.00 23.16 85 TYR A O 1
ATOM 743 N N . ASN A 1 86 ? 25.967 -1.809 23.234 1.00 20.53 86 ASN A N 1
ATOM 744 C CA . ASN A 1 86 ? 27.274 -2.324 23.662 1.00 25.64 86 ASN A CA 1
ATOM 745 C C . ASN A 1 86 ? 28.375 -1.809 22.738 1.00 26.80 86 ASN A C 1
ATOM 746 O O . ASN A 1 86 ? 29.302 -2.537 22.376 1.00 24.48 86 ASN A O 1
ATOM 751 N N . TYR A 1 87 ? 28.238 -0.556 22.320 1.00 27.28 87 TYR A N 1
ATOM 752 C CA . TYR A 1 87 ? 29.169 0.092 21.404 1.00 22.44 87 TYR A CA 1
ATOM 753 C C . TYR A 1 87 ? 29.872 1.204 22.170 1.00 24.58 87 TYR A C 1
ATOM 754 O O . TYR A 1 87 ? 29.215 1.997 22.848 1.00 28.78 87 TYR A O 1
ATOM 763 N N . HIS A 1 88 ? 31.199 1.255 22.094 1.00 26.57 88 HIS A N 1
ATOM 764 C CA . HIS A 1 88 ? 31.901 2.198 22.956 1.00 25.73 88 HIS A CA 1
ATOM 765 C C . HIS A 1 88 ? 31.610 3.636 22.541 1.00 21.91 88 HIS A C 1
ATOM 766 O O . HIS A 1 88 ? 31.360 3.937 21.370 1.00 23.70 88 HIS A O 1
ATOM 773 N N . GLU A 1 89 ? 31.624 4.527 23.524 1.00 25.69 89 GLU A N 1
ATOM 774 C CA . GLU A 1 89 ? 31.491 5.933 23.203 1.00 29.81 89 GLU A CA 1
ATOM 775 C C . GLU A 1 89 ? 32.691 6.352 22.376 1.00 22.75 89 GLU A C 1
ATOM 776 O O . GLU A 1 89 ? 33.808 5.862 22.575 1.00 23.55 89 GLU A O 1
ATOM 782 N N . THR A 1 90 ? 32.437 7.190 21.384 1.00 21.89 90 THR A N 1
ATOM 783 C CA . THR A 1 90 ? 33.489 7.631 20.487 1.00 26.77 90 THR A CA 1
ATOM 784 C C . THR A 1 90 ? 33.108 9.012 19.986 1.00 25.07 90 THR A C 1
ATOM 785 O O . THR A 1 90 ? 31.948 9.420 20.077 1.00 26.41 90 THR A O 1
ATOM 789 N N . GLU A 1 91 ? 34.094 9.735 19.463 1.00 23.76 91 GLU A N 1
ATOM 790 C CA . GLU A 1 91 ? 33.785 11.008 18.827 1.00 24.41 91 GLU A CA 1
ATOM 791 C C . GLU A 1 91 ? 33.359 10.832 17.378 1.00 25.05 91 GLU A C 1
ATOM 792 O O . GLU A 1 91 ? 32.827 11.774 16.775 1.00 26.15 91 GLU A O 1
ATOM 798 N N . GLU A 1 92 ? 33.530 9.635 16.827 1.00 24.89 92 GLU A N 1
ATOM 799 C CA . GLU A 1 92 ? 33.011 9.338 15.503 1.00 23.16 92 GLU A CA 1
ATOM 800 C C . GLU A 1 92 ? 31.494 9.471 15.480 1.00 24.91 92 GLU A C 1
ATOM 801 O O . GLU A 1 92 ? 30.823 9.269 16.491 1.00 25.51 92 GLU A O 1
ATOM 807 N N . LYS A 1 93 ? 30.959 9.836 14.317 1.00 20.50 93 LYS A N 1
ATOM 808 C CA . LYS A 1 93 ? 29.506 9.943 14.145 1.00 19.70 93 LYS A CA 1
ATOM 809 C C . LYS A 1 93 ? 28.965 8.561 13.833 1.00 21.75 93 LYS A C 1
ATOM 810 O O . LYS A 1 93 ? 29.229 8.028 12.754 1.00 19.63 93 LYS A O 1
ATOM 816 N N . ILE A 1 94 ? 28.192 7.985 14.757 1.00 17.67 94 ILE A N 1
ATOM 817 C CA . ILE A 1 94 ? 27.651 6.637 14.610 1.00 16.56 94 ILE A CA 1
ATOM 818 C C . ILE A 1 94 ? 26.137 6.727 14.456 1.00 16.26 94 ILE A C 1
ATOM 819 O O . ILE A 1 94 ? 25.472 7.372 15.269 1.00 18.44 94 ILE A O 1
ATOM 824 N N . TYR A 1 95 ? 25.598 6.067 13.438 1.00 16.48 95 TYR A N 1
ATOM 825 C CA . TYR A 1 95 ? 24.148 6.000 13.251 1.00 14.59 95 TYR A CA 1
ATOM 826 C C . TYR A 1 95 ? 23.684 4.564 13.411 1.00 15.79 95 TYR A C 1
ATOM 827 O O . TYR A 1 95 ? 24.397 3.631 13.049 1.00 14.32 95 TYR A O 1
ATOM 836 N N . ALA A 1 96 ? 22.494 4.391 13.979 1.00 14.01 96 ALA A N 1
ATOM 837 C CA . ALA A 1 96 ? 21.816 3.102 14.028 1.00 14.49 96 ALA A CA 1
ATOM 838 C C . ALA A 1 96 ? 20.560 3.145 13.161 1.00 13.78 96 ALA A C 1
ATOM 839 O O . ALA A 1 96 ? 19.997 4.207 12.893 1.00 13.38 96 ALA A O 1
ATOM 841 N N . MET A 1 97 ? 20.112 1.974 12.713 1.00 13.62 97 MET A N 1
ATOM 842 C CA . MET A 1 97 ? 18.953 1.931 11.836 1.00 12.30 97 MET A CA 1
ATOM 843 C C . MET A 1 97 ? 18.097 0.704 12.129 1.00 13.04 97 MET A C 1
ATOM 844 O O . MET A 1 97 ? 18.621 -0.368 12.447 1.00 14.81 97 MET A O 1
ATOM 849 N N . ASP A 1 98 ? 16.783 0.872 11.985 1.00 14.33 98 ASP A N 1
ATOM 850 C CA . ASP A 1 98 ? 15.825 -0.231 11.940 1.00 13.06 98 ASP A CA 1
ATOM 851 C C . ASP A 1 98 ? 15.031 -0.087 10.654 1.00 17.55 98 ASP A C 1
ATOM 852 O O . ASP A 1 98 ? 14.740 1.032 10.238 1.00 16.61 98 ASP A O 1
ATOM 857 N N . GLN A 1 99 ? 14.665 -1.207 10.029 1.00 17.60 99 GLN A N 1
ATOM 858 C CA A GLN A 1 99 ? 13.960 -1.136 8.756 0.51 16.92 99 GLN A CA 1
ATOM 859 C CA B GLN A 1 99 ? 13.989 -1.149 8.739 0.49 17.07 99 GLN A CA 1
ATOM 860 C C . GLN A 1 99 ? 13.144 -2.400 8.554 1.00 16.33 99 GLN A C 1
ATOM 861 O O . GLN A 1 99 ? 13.442 -3.454 9.136 1.00 15.73 99 GLN A O 1
ATOM 872 N N . PHE A 1 100 ? 12.081 -2.265 7.758 1.00 14.39 100 PHE A N 1
ATOM 873 C CA . PHE A 1 100 ? 11.329 -3.425 7.283 1.00 11.95 100 PHE A CA 1
ATOM 874 C C . PHE A 1 100 ? 10.699 -3.104 5.934 1.00 15.25 100 PHE A C 1
ATOM 875 O O . PHE A 1 100 ? 10.471 -1.934 5.585 1.00 12.47 100 PHE A O 1
ATOM 883 N N . ILE A 1 101 ? 10.464 -4.164 5.161 1.00 12.94 101 ILE A N 1
ATOM 884 C CA . ILE A 1 101 ? 9.686 -4.085 3.934 1.00 11.90 101 ILE A CA 1
ATOM 885 C C . ILE A 1 101 ? 8.293 -4.604 4.260 1.00 12.43 101 ILE A C 1
ATOM 886 O O . ILE A 1 101 ? 8.129 -5.757 4.682 1.00 14.75 101 ILE A O 1
ATOM 891 N N . GLY A 1 102 ? 7.303 -3.737 4.154 1.00 12.52 102 GLY A N 1
ATOM 892 C CA . GLY A 1 102 ? 5.962 -4.116 4.565 1.00 13.18 102 GLY A CA 1
ATOM 893 C C . GLY A 1 102 ? 5.116 -4.722 3.469 1.00 14.22 102 GLY A C 1
ATOM 894 O O . GLY A 1 102 ? 3.950 -5.075 3.684 1.00 16.10 102 GLY A O 1
ATOM 895 N N . GLU A 1 103 ? 5.654 -4.801 2.253 1.00 14.54 103 GLU A N 1
ATOM 896 C CA . GLU A 1 103 ? 4.932 -5.343 1.106 1.00 16.30 103 GLU A CA 1
ATOM 897 C C . GLU A 1 103 ? 5.583 -6.671 0.744 1.00 15.16 103 GLU A C 1
ATOM 898 O O . GLU A 1 103 ? 6.663 -6.684 0.140 1.00 15.27 103 GLU A O 1
ATOM 904 N N . PRO A 1 104 ? 5.019 -7.815 1.142 1.00 15.06 104 PRO A N 1
ATOM 905 C CA . PRO A 1 104 ? 5.776 -9.073 1.027 1.00 17.68 104 PRO A CA 1
ATOM 906 C C . PRO A 1 104 ? 5.994 -9.535 -0.400 1.00 21.39 104 PRO A C 1
ATOM 907 O O . PRO A 1 104 ? 6.897 -10.359 -0.620 1.00 19.04 104 PRO A O 1
ATOM 911 N N . GLU A 1 105 ? 5.246 -9.010 -1.374 1.00 18.61 105 GLU A N 1
ATOM 912 C CA . GLU A 1 105 ? 5.541 -9.357 -2.760 1.00 18.76 105 GLU A CA 1
ATOM 913 C C . GLU A 1 105 ? 6.894 -8.819 -3.210 1.00 16.05 105 GLU A C 1
ATOM 914 O O . GLU A 1 105 ? 7.383 -9.236 -4.274 1.00 16.67 105 GLU A O 1
ATOM 920 N N . TYR A 1 106 ? 7.493 -7.911 -2.445 1.00 15.12 106 TYR A N 1
ATOM 921 C CA . TYR A 1 106 ? 8.815 -7.369 -2.750 1.00 14.72 106 TYR A CA 1
ATOM 922 C C . TYR A 1 106 ? 9.904 -7.933 -1.840 1.00 14.97 106 TYR A C 1
ATOM 923 O O . TYR A 1 106 ? 11.037 -7.437 -1.851 1.00 14.41 106 TYR A O 1
ATOM 932 N N . TRP A 1 107 ? 9.612 -8.983 -1.082 1.00 17.72 107 TRP A N 1
ATOM 933 C CA . TRP A 1 107 ? 10.671 -9.667 -0.352 1.00 19.25 107 TRP A CA 1
ATOM 934 C C . TRP A 1 107 ? 11.545 -10.503 -1.291 1.00 17.37 107 TRP A C 1
ATOM 935 O O . TRP A 1 107 ? 11.126 -10.911 -2.383 1.00 20.10 107 TRP A O 1
ATOM 946 N N . ASN A 1 108 ? 12.773 -10.771 -0.831 1.00 16.95 108 ASN A N 1
ATOM 947 C CA . ASN A 1 108 ? 13.650 -11.747 -1.469 1.00 19.74 108 ASN A CA 1
ATOM 948 C C . ASN A 1 108 ? 13.988 -11.326 -2.904 1.00 19.80 108 ASN A C 1
ATOM 949 O O . ASN A 1 108 ? 14.173 -12.173 -3.786 1.00 23.75 108 ASN A O 1
ATOM 954 N N . MET A 1 109 ? 14.085 -10.004 -3.114 1.00 21.80 109 MET A N 1
ATOM 955 C CA . MET A 1 109 ? 14.419 -9.379 -4.396 1.00 19.95 109 MET A CA 1
ATOM 956 C C . MET A 1 109 ? 15.706 -8.555 -4.353 1.00 19.86 109 MET A C 1
ATOM 957 O O . MET A 1 109 ? 16.025 -7.881 -5.343 1.00 18.76 109 MET A O 1
ATOM 962 N N . GLY A 1 110 ? 16.435 -8.563 -3.239 1.00 22.49 110 GLY A N 1
ATOM 963 C CA . GLY A 1 110 ? 17.638 -7.757 -3.103 1.00 22.57 110 GLY A CA 1
ATOM 964 C C . GLY A 1 110 ? 17.390 -6.314 -2.723 1.00 17.25 110 GLY A C 1
ATOM 965 O O . GLY A 1 110 ? 18.337 -5.523 -2.692 1.00 17.56 110 GLY A O 1
ATOM 966 N N . ILE A 1 111 ? 16.141 -5.948 -2.423 1.00 14.25 111 ILE A N 1
ATOM 967 C CA . ILE A 1 111 ? 15.785 -4.550 -2.209 1.00 13.93 111 ILE A CA 1
ATOM 968 C C . ILE A 1 111 ? 16.319 -4.049 -0.874 1.00 16.75 111 ILE A C 1
ATOM 969 O O . ILE A 1 111 ? 16.822 -2.921 -0.772 1.00 17.23 111 ILE A O 1
ATOM 974 N N . GLY A 1 112 ? 16.193 -4.861 0.169 1.00 17.05 112 GLY A N 1
ATOM 975 C CA . GLY A 1 112 ? 16.670 -4.448 1.475 1.00 17.24 112 GLY A CA 1
ATOM 976 C C . GLY A 1 112 ? 18.161 -4.172 1.473 1.00 14.32 112 GLY A C 1
ATOM 977 O O . GLY A 1 112 ? 18.616 -3.155 1.991 1.00 20.09 112 GLY A O 1
ATOM 978 N N . ALA A 1 113 ? 18.940 -5.097 0.906 1.00 15.61 113 ALA A N 1
ATOM 979 C CA . ALA A 1 113 ? 20.379 -4.884 0.771 1.00 16.98 113 ALA A CA 1
ATOM 980 C C . ALA A 1 113 ? 20.678 -3.621 -0.022 1.00 21.69 113 ALA A C 1
ATOM 981 O O . ALA A 1 113 ? 21.526 -2.824 0.378 1.00 17.68 113 ALA A O 1
ATOM 983 N N . GLU A 1 114 ? 20.005 -3.425 -1.170 1.00 16.66 114 GLU A N 1
ATOM 984 C CA . GLU A 1 114 ? 20.260 -2.218 -1.960 1.00 19.25 114 GLU A CA 1
ATOM 985 C C . GLU A 1 114 ? 19.846 -0.955 -1.203 1.00 17.06 114 GLU A C 1
ATOM 986 O O . GLU A 1 114 ? 20.564 0.051 -1.233 1.00 15.48 114 GLU A O 1
ATOM 992 N N . TYR A 1 115 ? 18.701 -0.990 -0.499 1.00 15.81 115 TYR A N 1
ATOM 993 C CA . TYR A 1 115 ? 18.330 0.147 0.341 1.00 17.88 115 TYR A CA 1
ATOM 994 C C . TYR A 1 115 ? 19.421 0.439 1.369 1.00 17.28 115 TYR A C 1
ATOM 995 O O . TYR A 1 115 ? 19.806 1.599 1.574 1.00 15.75 115 TYR A O 1
ATOM 1004 N N . CYS A 1 116 ? 19.947 -0.600 2.016 1.00 15.67 116 CYS A N 1
ATOM 1005 C CA . CYS A 1 116 ? 21.021 -0.384 2.991 1.00 18.19 116 CYS A CA 1
ATOM 1006 C C . CYS A 1 116 ? 22.245 0.279 2.361 1.00 18.07 116 CYS A C 1
ATOM 1007 O O . CYS A 1 116 ? 22.837 1.189 2.957 1.00 16.19 116 CYS A O 1
ATOM 1010 N N . ARG A 1 117 ? 22.648 -0.166 1.161 1.00 16.11 117 ARG A N 1
ATOM 1011 C CA . ARG A 1 117 ? 23.803 0.445 0.508 1.00 20.82 117 ARG A CA 1
ATOM 1012 C C . ARG A 1 117 ? 23.555 1.916 0.214 1.00 18.31 117 ARG A C 1
ATOM 1013 O O . ARG A 1 117 ? 24.451 2.744 0.381 1.00 18.69 117 ARG A O 1
ATOM 1021 N N . VAL A 1 118 ? 22.359 2.239 -0.289 1.00 17.58 118 VAL A N 1
ATOM 1022 C CA . VAL A 1 118 ? 22.037 3.595 -0.713 1.00 17.44 118 VAL A CA 1
ATOM 1023 C C . VAL A 1 118 ? 22.001 4.526 0.487 1.00 23.63 118 VAL A C 1
ATOM 1024 O O . VAL A 1 118 ? 22.504 5.660 0.430 1.00 21.96 118 VAL A O 1
ATOM 1028 N N . VAL A 1 119 ? 21.405 4.064 1.588 1.00 19.09 119 VAL A N 1
ATOM 1029 C CA . VAL A 1 119 ? 21.279 4.914 2.766 1.00 20.53 119 VAL A CA 1
ATOM 1030 C C . VAL A 1 119 ? 22.622 5.065 3.471 1.00 18.94 119 VAL A C 1
ATOM 1031 O O . VAL A 1 119 ? 22.928 6.134 4.012 1.00 17.65 119 VAL A O 1
ATOM 1035 N N . CYS A 1 120 ? 23.446 4.009 3.478 1.00 16.17 120 CYS A N 1
ATOM 1036 C CA . CYS A 1 120 ? 24.790 4.130 4.041 1.00 16.54 120 CYS A CA 1
ATOM 1037 C C . CYS A 1 120 ? 25.607 5.156 3.273 1.00 20.74 120 CYS A C 1
ATOM 1038 O O . CYS A 1 120 ? 26.296 5.984 3.878 1.00 21.32 120 CYS A O 1
ATOM 1041 N N . GLN A 1 121 ? 25.522 5.138 1.937 1.00 19.82 121 GLN A N 1
ATOM 1042 C CA . GLN A 1 121 ? 26.259 6.132 1.163 1.00 20.87 121 GLN A CA 1
ATOM 1043 C C . GLN A 1 121 ? 25.710 7.531 1.403 1.00 19.94 121 GLN A C 1
ATOM 1044 O O . GLN A 1 121 ? 26.476 8.494 1.480 1.00 20.81 121 GLN A O 1
ATOM 1050 N N . TYR A 1 122 ? 24.387 7.663 1.536 1.00 20.87 122 TYR A N 1
ATOM 1051 C CA . TYR A 1 122 ? 23.810 8.971 1.841 1.00 21.72 122 TYR A CA 1
ATOM 1052 C C . TYR A 1 122 ? 24.297 9.489 3.198 1.00 18.05 122 TYR A C 1
ATOM 1053 O O . TYR A 1 122 ? 24.665 10.663 3.335 1.00 22.50 122 TYR A O 1
ATOM 1062 N N . LEU A 1 123 ? 24.301 8.619 4.213 1.00 18.06 123 LEU A N 1
ATOM 1063 C CA . LEU A 1 123 ? 24.742 9.031 5.541 1.00 17.06 123 LEU A CA 1
ATOM 1064 C C . LEU A 1 123 ? 26.204 9.435 5.521 1.00 18.19 123 LEU A C 1
ATOM 1065 O O . LEU A 1 123 ? 26.601 10.423 6.154 1.00 20.94 123 LEU A O 1
ATOM 1070 N N . ARG A 1 124 ? 27.013 8.685 4.782 1.00 23.16 124 ARG A N 1
ATOM 1071 C CA . ARG A 1 124 ? 28.426 9.010 4.623 1.00 23.41 124 ARG A CA 1
ATOM 1072 C C . ARG A 1 124 ? 28.622 10.384 3.986 1.00 21.66 124 ARG A C 1
ATOM 1073 O O . ARG A 1 124 ? 29.359 11.229 4.514 1.00 25.66 124 ARG A O 1
ATOM 1081 N N . THR A 1 125 ? 28.006 10.612 2.816 1.00 23.01 125 THR A N 1
ATOM 1082 C CA . THR A 1 125 ? 28.294 11.831 2.063 1.00 27.88 125 THR A CA 1
ATOM 1083 C C . THR A 1 125 ? 27.502 13.041 2.554 1.00 33.09 125 THR A C 1
ATOM 1084 O O . THR A 1 125 ? 28.001 14.169 2.471 1.00 38.34 125 THR A O 1
ATOM 1088 N N . GLU A 1 126 ? 26.289 12.851 3.058 1.00 28.31 126 GLU A N 1
ATOM 1089 C CA . GLU A 1 126 ? 25.463 13.980 3.479 1.00 29.11 126 GLU A CA 1
ATOM 1090 C C . GLU A 1 126 ? 25.544 14.266 4.969 1.00 31.12 126 GLU A C 1
ATOM 1091 O O . GLU A 1 126 ? 25.488 15.434 5.369 1.00 36.55 126 GLU A O 1
ATOM 1097 N N . MET A 1 127 ? 25.710 13.236 5.795 1.00 23.67 127 MET A N 1
ATOM 1098 C CA . MET A 1 127 ? 25.630 13.371 7.242 1.00 28.40 127 MET A CA 1
ATOM 1099 C C . MET A 1 127 ? 26.971 13.161 7.928 1.00 29.88 127 MET A C 1
ATOM 1100 O O . MET A 1 127 ? 27.019 13.125 9.162 1.00 30.84 127 MET A O 1
ATOM 1105 N N . ASP A 1 128 ? 28.054 13.017 7.161 1.00 25.30 128 ASP A N 1
ATOM 1106 C CA . ASP A 1 128 ? 29.402 12.837 7.691 1.00 25.92 128 ASP A CA 1
ATOM 1107 C C . ASP A 1 128 ? 29.500 11.625 8.609 1.00 27.10 128 ASP A C 1
ATOM 1108 O O . ASP A 1 128 ? 30.310 11.601 9.537 1.00 25.58 128 ASP A O 1
ATOM 1113 N N . ALA A 1 129 ? 28.678 10.609 8.353 1.00 24.07 129 ALA A N 1
ATOM 1114 C CA . ALA A 1 129 ? 28.697 9.416 9.183 1.00 20.47 129 ALA A CA 1
ATOM 1115 C C . ALA A 1 129 ? 30.041 8.708 9.084 1.00 26.31 129 ALA A C 1
ATOM 1116 O O . ALA A 1 129 ? 30.671 8.674 8.024 1.00 26.58 129 ALA A O 1
ATOM 1118 N N . ASP A 1 130 ? 30.478 8.138 10.202 1.00 18.89 130 ASP A N 1
ATOM 1119 C CA . ASP A 1 130 ? 31.658 7.278 10.211 1.00 21.19 130 ASP A CA 1
ATOM 1120 C C . ASP A 1 130 ? 31.310 5.803 10.210 1.00 20.27 130 ASP A C 1
ATOM 1121 O O . ASP A 1 130 ? 32.095 4.985 9.726 1.00 23.41 130 ASP A O 1
ATOM 1126 N N . ALA A 1 131 ? 30.143 5.438 10.719 1.00 17.49 131 ALA A N 1
ATOM 1127 C CA . ALA A 1 131 ? 29.748 4.041 10.756 1.00 16.14 131 ALA A CA 1
ATOM 1128 C C . ALA A 1 131 ? 28.239 3.986 10.940 1.00 15.22 131 ALA A C 1
ATOM 1129 O O . ALA A 1 131 ? 27.628 4.932 11.429 1.00 19.42 131 ALA A O 1
ATOM 1131 N N . VAL A 1 132 ? 27.656 2.872 10.519 1.00 15.47 132 VAL A N 1
ATOM 1132 C CA . VAL A 1 132 ? 26.251 2.563 10.756 1.00 15.55 132 VAL A CA 1
ATOM 1133 C C . VAL A 1 132 ? 26.188 1.212 11.434 1.00 15.15 132 VAL A C 1
ATOM 1134 O O . VAL A 1 132 ? 26.923 0.292 11.065 1.00 15.38 132 VAL A O 1
ATOM 1138 N N . ILE A 1 133 ? 25.348 1.096 12.468 1.00 15.09 133 ILE A N 1
ATOM 1139 C CA . ILE A 1 133 ? 25.231 -0.163 13.186 1.00 15.99 133 ILE A CA 1
ATOM 1140 C C . ILE A 1 133 ? 23.772 -0.619 13.210 1.00 14.71 133 ILE A C 1
ATOM 1141 O O . ILE A 1 133 ? 22.837 0.174 13.106 1.00 14.84 133 ILE A O 1
ATOM 1146 N N . LEU A 1 134 ? 23.607 -1.933 13.348 1.00 14.29 134 LEU A N 1
ATOM 1147 C CA . LEU A 1 134 ? 22.329 -2.644 13.330 1.00 17.08 134 LEU A CA 1
ATOM 1148 C C . LEU A 1 134 ? 22.371 -3.734 14.383 1.00 17.54 134 LEU A C 1
ATOM 1149 O O . LEU A 1 134 ? 23.441 -4.247 14.699 1.00 16.16 134 LEU A O 1
ATOM 1154 N N . ASP A 1 135 ? 21.208 -4.146 14.892 1.00 13.94 135 ASP A N 1
ATOM 1155 C CA . ASP A 1 135 ? 21.166 -5.212 15.896 1.00 15.47 135 ASP A CA 1
ATOM 1156 C C . ASP A 1 135 ? 20.100 -6.268 15.593 1.00 15.86 135 ASP A C 1
ATOM 1157 O O . ASP A 1 135 ? 19.225 -6.539 16.422 1.00 17.83 135 ASP A O 1
ATOM 1162 N N . PRO A 1 136 ? 20.143 -6.896 14.416 1.00 18.20 136 PRO A N 1
ATOM 1163 C CA . PRO A 1 136 ? 19.103 -7.870 14.068 1.00 17.04 136 PRO A CA 1
ATOM 1164 C C . PRO A 1 136 ? 19.162 -9.106 14.945 1.00 19.35 136 PRO A C 1
ATOM 1165 O O . PRO A 1 136 ? 20.212 -9.497 15.468 1.00 16.35 136 PRO A O 1
ATOM 1169 N N . ARG A 1 137 ? 18.009 -9.745 15.086 1.00 16.29 137 ARG A N 1
ATOM 1170 C CA . ARG A 1 137 ? 17.984 -11.062 15.689 1.00 17.65 137 ARG A CA 1
ATOM 1171 C C . ARG A 1 137 ? 18.913 -12.004 14.936 1.00 22.92 137 ARG A C 1
ATOM 1172 O O . ARG A 1 137 ? 18.924 -12.036 13.702 1.00 21.88 137 ARG A O 1
ATOM 1180 N N . LYS A 1 138 ? 19.690 -12.764 15.704 1.00 22.14 138 LYS A N 1
ATOM 1181 C CA . LYS A 1 138 ? 20.727 -13.629 15.151 1.00 31.50 138 LYS A CA 1
ATOM 1182 C C . LYS A 1 138 ? 20.125 -14.702 14.253 1.00 38.45 138 LYS A C 1
ATOM 1183 O O . LYS A 1 138 ? 20.779 -15.158 13.308 1.00 42.01 138 LYS A O 1
ATOM 1189 N N . ASN A 1 139 ? 18.878 -15.100 14.514 1.00 29.29 139 ASN A N 1
ATOM 1190 C CA . ASN A 1 139 ? 18.198 -16.108 13.714 0.89 35.64 139 ASN A CA 1
ATOM 1191 C C . ASN A 1 139 ? 17.249 -15.504 12.684 1.00 31.80 139 ASN A C 1
ATOM 1192 O O . ASN A 1 139 ? 16.507 -16.244 12.035 1.00 36.14 139 ASN A O 1
ATOM 1197 N N . ASN A 1 140 ? 17.256 -14.180 12.512 1.00 25.91 140 ASN A N 1
ATOM 1198 C CA . ASN A 1 140 ? 16.582 -13.543 11.383 1.00 24.09 140 ASN A CA 1
ATOM 1199 C C . ASN A 1 140 ? 17.585 -13.546 10.231 1.00 26.93 140 ASN A C 1
ATOM 1200 O O . ASN A 1 140 ? 18.200 -12.535 9.878 1.00 23.98 140 ASN A O 1
ATOM 1205 N N . LEU A 1 141 ? 17.737 -14.737 9.647 1.00 24.47 141 LEU A N 1
ATOM 1206 C CA . LEU A 1 141 ? 18.760 -14.981 8.641 1.00 32.09 141 LEU A CA 1
ATOM 1207 C C . LEU A 1 141 ? 18.562 -14.106 7.415 1.00 30.03 141 LEU A C 1
ATOM 1208 O O . LEU A 1 141 ? 19.538 -13.640 6.818 1.00 27.73 141 LEU A O 1
ATOM 1213 N N . ARG A 1 142 ? 17.312 -13.926 6.983 1.00 25.69 142 ARG A N 1
ATOM 1214 C CA . ARG A 1 142 ? 17.058 -13.066 5.829 1.00 26.49 142 ARG A CA 1
ATOM 1215 C C . ARG A 1 142 ? 17.665 -11.681 6.041 1.00 25.66 142 ARG A C 1
ATOM 1216 O O . ARG A 1 142 ? 18.362 -11.151 5.164 1.00 23.92 142 ARG A O 1
ATOM 1224 N N . ALA A 1 143 ? 17.436 -11.091 7.218 1.00 19.38 143 ALA A N 1
ATOM 1225 C CA . ALA A 1 143 ? 17.963 -9.752 7.486 1.00 17.51 143 ALA A CA 1
ATOM 1226 C C . ALA A 1 143 ? 19.486 -9.757 7.536 1.00 19.24 143 ALA A C 1
ATOM 1227 O O . ALA A 1 143 ? 20.134 -8.936 6.886 1.00 20.55 143 ALA A O 1
ATOM 1229 N N . VAL A 1 144 ? 20.066 -10.658 8.341 1.00 18.17 144 VAL A N 1
ATOM 1230 C CA . VAL A 1 144 ? 21.515 -10.740 8.499 1.00 15.85 144 VAL A CA 1
ATOM 1231 C C . VAL A 1 144 ? 22.192 -10.864 7.146 1.00 20.62 144 VAL A C 1
ATOM 1232 O O . VAL A 1 144 ? 23.197 -10.203 6.884 1.00 19.56 144 VAL A O 1
ATOM 1236 N N . ARG A 1 145 ? 21.667 -11.737 6.279 1.00 21.50 145 ARG A N 1
ATOM 1237 C CA . ARG A 1 145 ? 22.323 -11.961 4.991 1.00 20.58 145 ARG A CA 1
ATOM 1238 C C . ARG A 1 145 ? 22.240 -10.719 4.111 1.00 21.37 145 ARG A C 1
ATOM 1239 O O . ARG A 1 145 ? 23.209 -10.378 3.412 1.00 20.74 145 ARG A O 1
ATOM 1247 N N . ALA A 1 146 ? 21.098 -10.022 4.148 1.00 19.86 146 ALA A N 1
ATOM 1248 C CA . ALA A 1 146 ? 20.966 -8.789 3.382 1.00 22.47 146 ALA A CA 1
ATOM 1249 C C . ALA A 1 146 ? 21.947 -7.748 3.883 1.00 20.26 146 ALA A C 1
ATOM 1250 O O . ALA A 1 146 ? 22.592 -7.047 3.088 1.00 20.25 146 ALA A O 1
ATOM 1252 N N . TYR A 1 147 ? 22.086 -7.633 5.207 1.00 15.57 147 TYR A N 1
ATOM 1253 C CA . TYR A 1 147 ? 23.045 -6.659 5.723 1.00 14.52 147 TYR A CA 1
ATOM 1254 C C . TYR A 1 147 ? 24.470 -7.035 5.338 1.00 15.56 147 TYR A C 1
ATOM 1255 O O . TYR A 1 147 ? 25.293 -6.158 5.055 1.00 17.03 147 TYR A O 1
ATOM 1264 N N . GLN A 1 148 ? 24.775 -8.327 5.292 1.00 13.56 148 GLN A N 1
ATOM 1265 C CA . GLN A 1 148 ? 26.127 -8.722 4.920 1.00 19.01 148 GLN A CA 1
ATOM 1266 C C . GLN A 1 148 ? 26.397 -8.381 3.459 1.00 22.62 148 GLN A C 1
ATOM 1267 O O . GLN A 1 148 ? 27.499 -7.934 3.099 1.00 20.42 148 GLN A O 1
ATOM 1273 N N . LYS A 1 149 ? 25.389 -8.572 2.608 1.00 21.11 149 LYS A N 1
ATOM 1274 C CA . LYS A 1 149 ? 25.527 -8.231 1.197 1.00 22.74 149 LYS A CA 1
ATOM 1275 C C . LYS A 1 149 ? 25.721 -6.740 0.987 1.00 21.40 149 LYS A C 1
ATOM 1276 O O . LYS A 1 149 ? 26.264 -6.331 -0.046 1.00 21.34 149 LYS A O 1
ATOM 1282 N N . ALA A 1 150 ? 25.237 -5.916 1.914 1.00 16.80 150 ALA A N 1
ATOM 1283 C CA . ALA A 1 150 ? 25.442 -4.475 1.881 1.00 16.23 150 ALA A CA 1
ATOM 1284 C C . ALA A 1 150 ? 26.744 -4.043 2.546 1.00 16.90 150 ALA A C 1
ATOM 1285 O O . ALA A 1 150 ? 27.005 -2.839 2.615 1.00 21.50 150 ALA A O 1
ATOM 1287 N N . GLY A 1 151 ? 27.543 -4.982 3.062 1.00 19.20 151 GLY A N 1
ATOM 1288 C CA . GLY A 1 151 ? 28.850 -4.688 3.626 1.00 19.30 151 GLY A CA 1
ATOM 1289 C C . GLY A 1 151 ? 28.915 -4.550 5.135 1.00 20.08 151 GLY A C 1
ATOM 1290 O O . GLY A 1 151 ? 29.959 -4.138 5.660 1.00 19.54 151 GLY A O 1
ATOM 1291 N N . PHE A 1 152 ? 27.842 -4.866 5.841 1.00 15.64 152 PHE A N 1
ATOM 1292 C CA . PHE A 1 152 ? 27.883 -4.899 7.294 1.00 15.64 152 PHE A CA 1
ATOM 1293 C C . PHE A 1 152 ? 28.579 -6.172 7.749 1.00 19.71 152 PHE A C 1
ATOM 1294 O O . PHE A 1 152 ? 28.461 -7.233 7.119 1.00 19.24 152 PHE A O 1
ATOM 1302 N N . LYS A 1 153 ? 29.315 -6.066 8.852 1.00 15.46 153 LYS A N 1
ATOM 1303 C CA . LYS A 1 153 ? 30.026 -7.208 9.404 1.00 14.07 153 LYS A CA 1
ATOM 1304 C C . LYS A 1 153 ? 29.571 -7.415 10.838 1.00 17.72 153 LYS A C 1
ATOM 1305 O O . LYS A 1 153 ? 29.348 -6.450 11.566 1.00 18.43 153 LYS A O 1
ATOM 1311 N N . ILE A 1 154 ? 29.423 -8.677 11.233 1.00 21.15 154 ILE A N 1
ATOM 1312 C CA . ILE A 1 154 ? 29.101 -8.989 12.622 1.00 16.64 154 ILE A CA 1
ATOM 1313 C C . ILE A 1 154 ? 30.322 -8.693 13.484 1.00 21.02 154 ILE A C 1
ATOM 1314 O O . ILE A 1 154 ? 31.417 -9.229 13.257 1.00 21.43 154 ILE A O 1
ATOM 1319 N N . ILE A 1 155 ? 30.157 -7.851 14.496 1.00 16.25 155 ILE A N 1
ATOM 1320 C CA . ILE A 1 155 ? 31.279 -7.583 15.373 1.00 18.71 155 ILE A CA 1
ATOM 1321 C C . ILE A 1 155 ? 31.111 -8.171 16.772 1.00 20.65 155 ILE A C 1
ATOM 1322 O O . ILE A 1 155 ? 32.127 -8.410 17.437 1.00 26.43 155 ILE A O 1
ATOM 1327 N N . LYS A 1 156 ? 29.887 -8.473 17.213 1.00 19.25 156 LYS A N 1
ATOM 1328 C CA . LYS A 1 156 ? 29.755 -9.338 18.387 1.00 24.40 156 LYS A CA 1
ATOM 1329 C C . LYS A 1 156 ? 28.322 -9.826 18.515 1.00 20.34 156 LYS A C 1
ATOM 1330 O O . LYS A 1 156 ? 27.424 -9.354 17.826 1.00 19.63 156 LYS A O 1
ATOM 1336 N N . GLU A 1 157 ? 28.129 -10.784 19.415 1.00 21.73 157 GLU A N 1
ATOM 1337 C CA . GLU A 1 157 ? 26.789 -11.226 19.760 1.00 24.04 157 GLU A CA 1
ATOM 1338 C C . GLU A 1 157 ? 26.249 -10.399 20.917 1.00 24.70 157 GLU A C 1
ATOM 1339 O O . GLU A 1 157 ? 26.998 -9.909 21.765 1.00 25.04 157 GLU A O 1
ATOM 1345 N N . LEU A 1 158 ? 24.928 -10.227 20.920 1.00 20.23 158 LEU A N 1
ATOM 1346 C CA . LEU A 1 158 ? 24.191 -9.489 21.943 1.00 22.57 158 LEU A CA 1
ATOM 1347 C C . LEU A 1 158 ? 23.205 -10.499 22.515 1.00 20.20 158 LEU A C 1
ATOM 1348 O O . LEU A 1 158 ? 22.107 -10.700 21.965 1.00 21.02 158 LEU A O 1
ATOM 1353 N N . PRO A 1 159 ? 23.560 -11.179 23.595 1.00 23.09 159 PRO A N 1
ATOM 1354 C CA . PRO A 1 159 ? 22.673 -12.217 24.128 1.00 23.24 159 PRO A CA 1
ATOM 1355 C C . PRO A 1 159 ? 21.414 -11.620 24.744 1.00 23.61 159 PRO A C 1
ATOM 1356 O O . PRO A 1 159 ? 21.449 -10.548 25.353 1.00 26.55 159 PRO A O 1
ATOM 1360 N N . GLU A 1 160 ? 20.301 -12.336 24.586 1.00 24.28 160 GLU A N 1
ATOM 1361 C CA . GLU A 1 160 ? 19.012 -11.961 25.179 1.00 20.71 160 GLU A CA 1
ATOM 1362 C C . GLU A 1 160 ? 18.758 -10.469 25.034 1.00 19.68 160 GLU A C 1
ATOM 1363 O O . GLU A 1 160 ? 18.535 -9.736 26.001 1.00 25.95 160 GLU A O 1
ATOM 1369 N N . HIS A 1 161 ? 18.848 -10.012 23.794 1.00 18.91 161 HIS A N 1
ATOM 1370 C CA . HIS A 1 161 ? 18.805 -8.593 23.510 1.00 24.75 161 HIS A CA 1
ATOM 1371 C C . HIS A 1 161 ? 17.404 -8.093 23.215 1.00 19.54 161 HIS A C 1
ATOM 1372 O O . HIS A 1 161 ? 17.118 -6.908 23.421 1.00 24.67 161 HIS A O 1
ATOM 1379 N N . GLU A 1 162 ? 16.540 -8.955 22.688 1.00 17.61 162 GLU A N 1
ATOM 1380 C CA . GLU A 1 162 ? 15.217 -8.548 22.232 1.00 17.65 162 GLU A CA 1
ATOM 1381 C C . GLU A 1 162 ? 14.193 -9.605 22.619 1.00 20.51 162 GLU A C 1
ATOM 1382 O O . GLU A 1 162 ? 14.446 -10.803 22.474 1.00 26.08 162 GLU A O 1
ATOM 1388 N N . LEU A 1 163 ? 13.034 -9.180 23.120 1.00 20.27 163 LEU A N 1
ATOM 1389 C CA . LEU A 1 163 ? 11.922 -10.102 23.303 1.00 22.99 163 LEU A CA 1
ATOM 1390 C C . LEU A 1 163 ? 11.060 -10.059 22.048 1.00 29.56 163 LEU A C 1
ATOM 1391 O O . LEU A 1 163 ? 10.517 -9.002 21.699 1.00 27.65 163 LEU A O 1
ATOM 1396 N N . HIS A 1 164 ? 10.953 -11.192 21.356 1.00 23.56 164 HIS A N 1
ATOM 1397 C CA . HIS A 1 164 ? 10.201 -11.256 20.108 1.00 23.79 164 HIS A CA 1
ATOM 1398 C C . HIS A 1 164 ? 9.258 -12.439 20.168 1.00 23.92 164 HIS A C 1
ATOM 1399 O O . HIS A 1 164 ? 9.701 -13.587 20.277 1.00 24.04 164 HIS A O 1
ATOM 1406 N N . GLU A 1 165 ? 7.960 -12.150 20.104 1.00 24.43 165 GLU A N 1
ATOM 1407 C CA . GLU A 1 165 ? 6.924 -13.165 20.173 1.00 26.55 165 GLU A CA 1
ATOM 1408 C C . GLU A 1 165 ? 7.182 -14.098 21.353 1.00 30.54 165 GLU A C 1
ATOM 1409 O O . GLU A 1 165 ? 7.156 -15.326 21.241 1.00 34.81 165 GLU A O 1
ATOM 1415 N N . GLY A 1 166 ? 7.471 -13.483 22.496 1.00 28.29 166 GLY A N 1
ATOM 1416 C CA . GLY A 1 166 ? 7.557 -14.190 23.759 1.00 28.72 166 GLY A CA 1
ATOM 1417 C C . GLY A 1 166 ? 8.890 -14.830 24.071 1.00 28.20 166 GLY A C 1
ATOM 1418 O O . GLY A 1 166 ? 9.052 -15.378 25.174 1.00 31.89 166 GLY A O 1
ATOM 1419 N N . LYS A 1 167 ? 9.835 -14.803 23.137 1.00 26.66 167 LYS A N 1
ATOM 1420 C CA . LYS A 1 167 ? 11.135 -15.451 23.289 1.00 32.14 167 LYS A CA 1
ATOM 1421 C C . LYS A 1 167 ? 12.216 -14.388 23.394 1.00 26.59 167 LYS A C 1
ATOM 1422 O O . LYS A 1 167 ? 12.220 -13.436 22.606 1.00 25.24 167 LYS A O 1
ATOM 1428 N N . LYS A 1 168 ? 13.123 -14.548 24.367 1.00 25.32 168 LYS A N 1
ATOM 1429 C CA . LYS A 1 168 ? 14.297 -13.676 24.500 1.00 25.74 168 LYS A CA 1
ATOM 1430 C C . LYS A 1 168 ? 15.346 -14.083 23.469 1.00 29.11 168 LYS A C 1
ATOM 1431 O O . LYS A 1 168 ? 16.016 -15.109 23.619 1.00 36.54 168 LYS A O 1
ATOM 1437 N N . GLU A 1 169 ? 15.511 -13.265 22.435 1.00 22.66 169 GLU A N 1
ATOM 1438 C CA . GLU A 1 169 ? 16.305 -13.620 21.264 1.00 19.98 169 GLU A CA 1
ATOM 1439 C C . GLU A 1 169 ? 17.694 -12.998 21.351 1.00 22.17 169 GLU A C 1
ATOM 1440 O O . GLU A 1 169 ? 17.827 -11.812 21.656 1.00 22.77 169 GLU A O 1
ATOM 1446 N N . ASP A 1 170 ? 18.728 -13.790 21.078 1.00 19.20 170 ASP A N 1
ATOM 1447 C CA . ASP A 1 170 ? 20.047 -13.198 20.911 1.00 18.56 170 ASP A CA 1
ATOM 1448 C C . ASP A 1 170 ? 20.054 -12.402 19.614 1.00 20.29 170 ASP A C 1
ATOM 1449 O O . ASP A 1 170 ? 19.418 -12.791 18.629 1.00 26.13 170 ASP A O 1
ATOM 1454 N N . CYS A 1 171 ? 20.755 -11.276 19.621 1.00 17.34 171 CYS A N 1
ATOM 1455 C CA . CYS A 1 171 ? 20.950 -10.492 18.408 1.00 19.63 171 CYS A CA 1
ATOM 1456 C C . CYS A 1 171 ? 22.439 -10.453 18.072 1.00 14.83 171 CYS A C 1
ATOM 1457 O O . CYS A 1 171 ? 23.283 -10.959 18.809 1.00 17.37 171 CYS A O 1
ATOM 1460 N N . VAL A 1 172 ? 22.763 -9.864 16.927 1.00 15.88 172 VAL A N 1
ATOM 1461 C CA . VAL A 1 172 ? 24.152 -9.626 16.569 1.00 16.27 172 VAL A CA 1
ATOM 1462 C C . VAL A 1 172 ? 24.309 -8.146 16.251 1.00 17.67 172 VAL A C 1
ATOM 1463 O O . VAL A 1 172 ? 23.467 -7.560 15.557 1.00 16.17 172 VAL A O 1
ATOM 1467 N N . LEU A 1 173 ? 25.372 -7.550 16.797 1.00 17.11 173 LEU A N 1
ATOM 1468 C CA . LEU A 1 173 ? 25.767 -6.188 16.471 1.00 16.03 173 LEU A CA 1
ATOM 1469 C C . LEU A 1 173 ? 26.497 -6.228 15.140 1.00 15.90 173 LEU A C 1
ATOM 1470 O O . LEU A 1 173 ? 27.514 -6.922 15.019 1.00 18.34 173 LEU A O 1
ATOM 1475 N N . MET A 1 174 ? 25.981 -5.509 14.146 1.00 1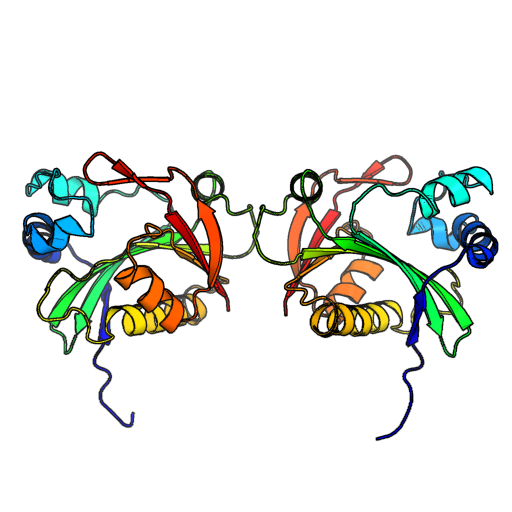5.60 174 MET A N 1
ATOM 1476 C CA . MET A 1 174 ? 26.599 -5.477 12.825 1.00 17.02 174 MET A CA 1
ATOM 1477 C C . MET A 1 174 ? 27.012 -4.056 12.507 1.00 17.60 174 MET A C 1
ATOM 1478 O O . MET A 1 174 ? 26.320 -3.113 12.887 1.00 14.99 174 MET A O 1
ATOM 1483 N N . GLU A 1 175 ? 28.161 -3.891 11.841 1.00 15.07 175 GLU A N 1
ATOM 1484 C CA . GLU A 1 175 ? 28.674 -2.550 11.595 1.00 15.33 175 GLU A CA 1
ATOM 1485 C C . GLU A 1 175 ? 29.112 -2.397 10.144 1.00 15.22 175 GLU A C 1
ATOM 1486 O O . GLU A 1 175 ? 29.814 -3.258 9.600 1.00 17.43 175 GLU A O 1
ATOM 1492 N N . TRP A 1 176 ? 28.735 -1.279 9.547 1.00 15.35 176 TRP A N 1
ATOM 1493 C CA . TRP A 1 176 ? 29.266 -0.860 8.253 1.00 14.01 176 TRP A CA 1
ATOM 1494 C C . TRP A 1 176 ? 30.143 0.357 8.472 1.00 16.99 176 TRP A C 1
ATOM 1495 O O . TRP A 1 176 ? 29.731 1.297 9.145 1.00 17.14 176 TRP A O 1
ATOM 1506 N N . ARG A 1 177 ? 31.343 0.344 7.897 1.00 16.05 177 ARG A N 1
ATOM 1507 C CA . ARG A 1 177 ? 32.305 1.419 8.116 1.00 26.23 177 ARG A CA 1
ATOM 1508 C C . ARG A 1 177 ? 32.614 2.159 6.827 1.00 36.96 177 ARG A C 1
ATOM 1509 O O . ARG A 1 177 ? 32.679 1.556 5.753 1.00 37.38 177 ARG A O 1
ATOM 1517 N N . VAL A 1 178 ? 32.819 3.466 6.958 1.00 38.89 178 VAL A N 1
ATOM 1518 C CA . VAL A 1 178 ? 33.325 4.310 5.886 1.00 46.73 178 VAL A CA 1
ATOM 1519 C C . VAL A 1 178 ? 34.789 3.967 5.584 1.00 49.65 178 VAL A C 1
ATOM 1520 O O . VAL A 1 178 ? 35.603 3.819 6.502 1.00 46.51 178 VAL A O 1
ATOM 1524 N N . MET B 1 1 ? 61.854 -4.663 -6.939 1.00 49.84 1 MET B N 1
ATOM 1525 C CA . MET B 1 1 ? 62.427 -5.710 -6.104 1.00 51.82 1 MET B CA 1
ATOM 1526 C C . MET B 1 1 ? 63.718 -5.295 -5.421 1.00 47.04 1 MET B C 1
ATOM 1527 O O . MET B 1 1 ? 64.647 -6.092 -5.326 1.00 51.97 1 MET B O 1
ATOM 1532 N N . LEU B 1 2 ? 63.792 -4.064 -4.930 1.00 83.16 2 LEU B N 1
ATOM 1533 C CA . LEU B 1 2 ? 65.062 -3.578 -4.419 1.00 71.48 2 LEU B CA 1
ATOM 1534 C C . LEU B 1 2 ? 64.875 -2.844 -3.096 1.00 64.22 2 LEU B C 1
ATOM 1535 O O . LEU B 1 2 ? 63.787 -2.366 -2.763 1.00 67.27 2 LEU B O 1
ATOM 1540 N N . GLU B 1 3 ? 65.966 -2.825 -2.329 1.00 58.65 3 GLU B N 1
ATOM 1541 C CA . GLU B 1 3 ? 66.160 -2.035 -1.120 1.00 55.82 3 GLU B CA 1
ATOM 1542 C C . GLU B 1 3 ? 65.433 -2.604 0.087 1.00 54.66 3 GLU B C 1
ATOM 1543 O O . GLU B 1 3 ? 64.212 -2.800 0.066 1.00 58.62 3 GLU B O 1
ATOM 1549 N N . LYS B 1 4 ? 66.202 -2.892 1.133 1.00 44.79 4 LYS B N 1
ATOM 1550 C CA . LYS B 1 4 ? 65.647 -3.196 2.442 1.00 46.01 4 LYS B CA 1
ATOM 1551 C C . LYS B 1 4 ? 65.334 -1.897 3.167 1.00 44.74 4 LYS B C 1
ATOM 1552 O O . LYS B 1 4 ? 66.038 -0.896 3.006 1.00 46.27 4 LYS B O 1
ATOM 1558 N N . LYS B 1 5 ? 64.267 -1.905 3.957 1.00 57.16 5 LYS B N 1
ATOM 1559 C CA . LYS B 1 5 ? 63.971 -0.749 4.788 1.00 54.51 5 LYS B CA 1
ATOM 1560 C C . LYS B 1 5 ? 65.047 -0.605 5.854 1.00 47.65 5 LYS B C 1
ATOM 1561 O O . LYS B 1 5 ? 65.543 -1.601 6.387 1.00 50.23 5 LYS B O 1
ATOM 1567 N N . ARG B 1 6 ? 65.435 0.640 6.149 1.00 37.42 6 ARG B N 1
ATOM 1568 C CA . ARG B 1 6 ? 66.363 0.842 7.253 1.00 31.37 6 ARG B CA 1
ATOM 1569 C C . ARG B 1 6 ? 65.750 0.366 8.557 1.00 29.42 6 ARG B C 1
ATOM 1570 O O . ARG B 1 6 ? 66.458 -0.156 9.422 1.00 30.06 6 ARG B O 1
ATOM 1578 N N . VAL B 1 7 ? 64.430 0.513 8.692 1.00 33.03 7 VAL B N 1
ATOM 1579 C CA . VAL B 1 7 ? 63.709 0.300 9.943 1.00 24.29 7 VAL B CA 1
ATOM 1580 C C . VAL B 1 7 ? 63.100 -1.094 9.935 1.00 29.18 7 VAL B C 1
ATOM 1581 O O . VAL B 1 7 ? 62.327 -1.435 9.036 1.00 32.97 7 VAL B O 1
ATOM 1585 N N . SER B 1 8 ? 63.433 -1.896 10.947 1.00 30.26 8 SER B N 1
ATOM 1586 C CA . SER B 1 8 ? 62.868 -3.224 11.113 1.00 30.79 8 SER B CA 1
ATOM 1587 C C . SER B 1 8 ? 62.652 -3.470 12.596 1.00 28.37 8 SER B C 1
ATOM 1588 O O . SER B 1 8 ? 62.913 -2.607 13.436 1.00 24.60 8 SER B O 1
ATOM 1591 N N . PHE B 1 9 ? 62.187 -4.667 12.921 1.00 24.78 9 PHE B N 1
ATOM 1592 C CA . PHE B 1 9 ? 62.084 -5.061 14.313 1.00 21.76 9 PHE B CA 1
ATOM 1593 C C . PHE B 1 9 ? 62.324 -6.556 14.381 1.00 25.93 9 PHE B C 1
ATOM 1594 O O . PHE B 1 9 ? 62.175 -7.274 13.388 1.00 30.56 9 PHE B O 1
ATOM 1602 N N . ARG B 1 10 ? 62.768 -7.000 15.547 1.00 22.36 10 ARG B N 1
ATOM 1603 C CA . ARG B 1 10 ? 63.085 -8.392 15.815 1.00 23.99 10 ARG B CA 1
ATOM 1604 C C . ARG B 1 10 ? 62.577 -8.720 17.209 1.00 21.47 10 ARG B C 1
ATOM 1605 O O . ARG B 1 10 ? 62.390 -7.819 18.028 1.00 20.97 10 ARG B O 1
ATOM 1613 N N . PRO B 1 11 ? 62.361 -9.996 17.512 1.00 23.88 11 PRO B N 1
ATOM 1614 C CA . PRO B 1 11 ? 62.009 -10.365 18.887 1.00 21.71 11 PRO B CA 1
ATOM 1615 C C . PRO B 1 11 ? 63.081 -9.932 19.875 1.00 20.93 11 PRO B C 1
ATOM 1616 O O . PRO B 1 11 ? 64.286 -10.066 19.622 1.00 22.14 11 PRO B O 1
ATOM 1620 N N . MET B 1 12 ? 62.627 -9.437 21.019 1.00 19.87 12 MET B N 1
ATOM 1621 C CA . MET B 1 12 ? 63.520 -9.142 22.129 1.00 24.09 12 MET B CA 1
ATOM 1622 C C . MET B 1 12 ? 63.937 -10.438 22.813 1.00 27.03 12 MET B C 1
ATOM 1623 O O . MET B 1 12 ? 63.203 -11.428 22.814 1.00 25.46 12 MET B O 1
ATOM 1628 N N . ASN B 1 13 ? 65.139 -10.444 23.376 1.00 23.91 13 ASN B N 1
ATOM 1629 C CA . ASN B 1 13 ? 65.571 -11.588 24.162 1.00 26.40 13 ASN B CA 1
ATOM 1630 C C . ASN B 1 13 ? 66.281 -11.080 25.406 1.00 28.73 13 ASN B C 1
ATOM 1631 O O . ASN B 1 13 ? 66.434 -9.871 25.611 1.00 23.71 13 ASN B O 1
ATOM 1636 N N . GLU B 1 14 ? 66.705 -12.026 26.251 1.00 26.76 14 GLU B N 1
ATOM 1637 C CA . GLU B 1 14 ? 67.225 -11.661 27.566 1.00 25.60 14 GLU B CA 1
ATOM 1638 C C . GLU B 1 14 ? 68.487 -10.813 27.465 1.00 21.10 14 GLU B C 1
ATOM 1639 O O . GLU B 1 14 ? 68.746 -9.975 28.340 1.00 28.56 14 GLU B O 1
ATOM 1645 N N . ASP B 1 15 ? 69.286 -11.017 26.414 1.00 25.59 15 ASP B N 1
ATOM 1646 C CA . ASP B 1 15 ? 70.468 -10.187 26.204 1.00 24.87 15 ASP B CA 1
ATOM 1647 C C . ASP B 1 15 ? 70.125 -8.712 26.044 1.00 26.32 15 ASP B C 1
ATOM 1648 O O . ASP B 1 15 ? 70.992 -7.859 26.253 1.00 33.64 15 ASP B O 1
ATOM 1653 N N . ASP B 1 16 ? 68.891 -8.390 25.678 1.00 21.57 16 ASP B N 1
ATOM 1654 C CA . ASP B 1 16 ? 68.532 -7.004 25.423 1.00 17.65 16 ASP B CA 1
ATOM 1655 C C . ASP B 1 16 ? 68.197 -6.247 26.694 1.00 16.83 16 ASP B C 1
ATOM 1656 O O . ASP B 1 16 ? 67.947 -5.035 26.639 1.00 18.77 16 ASP B O 1
ATOM 1661 N N . LEU B 1 17 ? 68.144 -6.928 27.837 1.00 17.81 17 LEU B N 1
ATOM 1662 C CA . LEU B 1 17 ? 67.754 -6.218 29.049 1.00 19.93 17 LEU B CA 1
ATOM 1663 C C . LEU B 1 17 ? 68.805 -5.189 29.461 1.00 16.21 17 LEU B C 1
ATOM 1664 O O . LEU B 1 17 ? 68.473 -4.188 30.092 1.00 18.70 17 LEU B O 1
ATOM 1669 N N . VAL B 1 18 ? 70.071 -5.410 29.123 1.00 16.80 18 VAL B N 1
ATOM 1670 C CA . VAL B 1 18 ? 71.102 -4.405 29.387 1.00 17.74 18 VAL B CA 1
ATOM 1671 C C . VAL B 1 18 ? 70.805 -3.122 28.624 1.00 18.78 18 VAL B C 1
ATOM 1672 O O . VAL B 1 18 ? 70.846 -2.017 29.177 1.00 15.98 18 VAL B O 1
ATOM 1676 N N . LEU B 1 19 ? 70.496 -3.248 27.331 1.00 16.43 19 LEU B N 1
ATOM 1677 C CA . LEU B 1 19 ? 70.098 -2.088 26.532 1.00 17.79 19 LEU B CA 1
ATOM 1678 C C . LEU B 1 19 ? 68.871 -1.390 27.117 1.00 18.70 19 LEU B C 1
ATOM 1679 O O . LEU B 1 19 ? 68.819 -0.157 27.188 1.00 18.05 19 LEU B O 1
ATOM 1684 N N . MET B 1 20 ? 67.865 -2.161 27.536 1.00 17.09 20 MET B N 1
ATOM 1685 C CA . MET B 1 20 ? 66.664 -1.564 28.112 1.00 13.97 20 MET B CA 1
ATOM 1686 C C . MET B 1 20 ? 66.997 -0.722 29.343 1.00 14.55 20 MET B C 1
ATOM 1687 O O . MET B 1 20 ? 66.452 0.383 29.527 1.00 14.97 20 MET B O 1
ATOM 1692 N N . LEU B 1 21 ? 67.844 -1.253 30.231 1.00 17.74 21 LEU B N 1
ATOM 1693 C CA . LEU B 1 21 ? 68.230 -0.498 31.422 1.00 14.10 21 LEU B CA 1
ATOM 1694 C C . LEU B 1 21 ? 68.934 0.809 31.047 1.00 15.65 21 LEU B C 1
ATOM 1695 O O . LEU B 1 21 ? 68.650 1.867 31.628 1.00 21.21 21 LEU B O 1
ATOM 1700 N N . LYS B 1 22 ? 69.845 0.757 30.073 1.00 15.67 22 LYS B N 1
ATOM 1701 C CA . LYS B 1 22 ? 70.504 1.980 29.622 1.00 15.39 22 LYS B CA 1
ATOM 1702 C C . LYS B 1 22 ? 69.489 3.014 29.147 1.00 21.83 22 LYS B C 1
ATOM 1703 O O . LYS B 1 22 ? 69.532 4.186 29.552 1.00 16.41 22 LYS B O 1
ATOM 1709 N N . TRP B 1 23 ? 68.578 2.596 28.261 1.00 13.86 23 TRP B N 1
ATOM 1710 C CA . TRP B 1 23 ? 67.582 3.506 27.704 1.00 13.12 23 TRP B CA 1
ATOM 1711 C C . TRP B 1 23 ? 66.706 4.102 28.795 1.00 14.09 23 TRP B C 1
ATOM 1712 O O . TRP B 1 23 ? 66.430 5.311 28.803 1.00 16.50 23 TRP B O 1
ATOM 1723 N N . LEU B 1 24 ? 66.255 3.270 29.730 1.00 14.63 24 LEU B N 1
ATOM 1724 C CA . LEU B 1 24 ? 65.290 3.704 30.727 1.00 14.51 24 LEU B CA 1
ATOM 1725 C C . LEU B 1 24 ? 65.972 4.196 32.004 1.00 17.44 24 LEU B C 1
ATOM 1726 O O . LEU B 1 24 ? 65.326 4.323 33.040 1.00 15.55 24 LEU B O 1
ATOM 1731 N N . THR B 1 25 ? 67.277 4.482 31.951 1.00 15.21 25 THR B N 1
ATOM 1732 C CA . THR B 1 25 ? 67.893 5.369 32.932 1.00 15.28 25 THR B CA 1
ATOM 1733 C C . THR B 1 25 ? 68.408 6.641 32.272 1.00 15.98 25 THR B C 1
ATOM 1734 O O . THR B 1 25 ? 69.178 7.389 32.889 1.00 19.52 25 THR B O 1
ATOM 1738 N N . ASP B 1 26 ? 67.991 6.897 31.033 1.00 18.02 26 ASP B N 1
ATOM 1739 C CA . ASP B 1 26 ? 68.372 8.098 30.293 1.00 18.73 26 ASP B CA 1
ATOM 1740 C C . ASP B 1 26 ? 67.281 9.151 30.478 1.00 19.39 26 ASP B C 1
ATOM 1741 O O . ASP B 1 26 ? 66.165 8.988 29.981 1.00 17.59 26 ASP B O 1
ATOM 1746 N N . ASP B 1 27 ? 67.605 10.257 31.160 1.00 21.35 27 ASP B N 1
ATOM 1747 C CA . ASP B 1 27 ? 66.565 11.256 31.423 1.00 22.47 27 ASP B CA 1
ATOM 1748 C C . ASP B 1 27 ? 65.952 11.795 30.130 1.00 20.06 27 ASP B C 1
ATOM 1749 O O . ASP B 1 27 ? 64.793 12.229 30.130 1.00 21.98 27 ASP B O 1
ATOM 1754 N N . ARG B 1 28 ? 66.693 11.760 29.020 1.00 18.63 28 ARG B N 1
ATOM 1755 C CA . ARG B 1 28 ? 66.122 12.216 27.755 1.00 18.93 28 ARG B CA 1
ATOM 1756 C C . ARG B 1 28 ? 64.962 11.328 27.321 1.00 18.97 28 ARG B C 1
ATOM 1757 O O . ARG B 1 28 ? 63.941 11.823 26.843 1.00 16.36 28 ARG B O 1
ATOM 1765 N N . VAL B 1 29 ? 65.121 10.008 27.473 1.00 17.85 29 VAL B N 1
ATOM 1766 C CA . VAL B 1 29 ? 64.082 9.037 27.125 1.00 12.99 29 VAL B CA 1
ATOM 1767 C C . VAL B 1 29 ? 62.963 9.075 28.148 1.00 13.83 29 VAL B C 1
ATOM 1768 O O . VAL B 1 29 ? 61.770 9.026 27.802 1.00 18.65 29 VAL B O 1
ATOM 1772 N N . LEU B 1 30 ? 63.332 9.161 29.428 1.00 13.06 30 LEU B N 1
ATOM 1773 C CA . LEU B 1 30 ? 62.311 9.106 30.472 1.00 13.80 30 LEU B CA 1
ATOM 1774 C C . LEU B 1 30 ? 61.378 10.292 30.414 1.00 17.79 30 LEU B C 1
ATOM 1775 O O . LEU B 1 30 ? 60.249 10.196 30.893 1.00 17.49 30 LEU B O 1
ATOM 1780 N N . GLU B 1 31 ? 61.817 11.411 29.846 1.00 18.51 31 GLU B N 1
ATOM 1781 C CA . GLU B 1 31 ? 60.893 12.532 29.703 1.00 18.82 31 GLU B CA 1
ATOM 1782 C C . GLU B 1 31 ? 59.625 12.129 28.957 1.00 18.36 31 GLU B C 1
ATOM 1783 O O . GLU B 1 31 ? 58.541 12.671 29.221 1.00 21.56 31 GLU B O 1
ATOM 1789 N N . PHE B 1 32 ? 59.735 11.178 28.028 1.00 15.25 32 PHE B N 1
ATOM 1790 C CA . PHE B 1 32 ? 58.637 10.788 27.160 1.00 16.27 32 PHE B CA 1
ATOM 1791 C C . PHE B 1 32 ? 57.983 9.474 27.543 1.00 17.23 32 PHE B C 1
ATOM 1792 O O . PHE B 1 32 ? 56.794 9.282 27.252 1.00 19.30 32 PHE B O 1
ATOM 1800 N N . TYR B 1 33 ? 58.732 8.568 28.164 1.00 18.43 33 TYR B N 1
ATOM 1801 C CA . TYR B 1 33 ? 58.277 7.216 28.463 1.00 17.21 33 TYR B CA 1
ATOM 1802 C C . TYR B 1 33 ? 58.632 6.925 29.911 1.00 16.60 33 TYR B C 1
ATOM 1803 O O . TYR B 1 33 ? 59.806 7.008 30.279 1.00 16.86 33 TYR B O 1
ATOM 1812 N N . ASP B 1 34 ? 57.616 6.623 30.728 1.00 16.17 34 ASP B N 1
ATOM 1813 C CA . ASP B 1 34 ? 57.763 6.199 32.123 1.00 18.31 34 ASP B CA 1
ATOM 1814 C C . ASP B 1 34 ? 57.982 7.374 33.076 1.00 17.40 34 ASP B C 1
ATOM 1815 O O . ASP B 1 34 ? 57.446 7.365 34.197 1.00 20.51 34 ASP B O 1
ATOM 1820 N N . GLY B 1 35 ? 58.727 8.382 32.662 1.00 18.34 35 GLY B N 1
ATOM 1821 C CA . GLY B 1 35 ? 58.891 9.571 33.483 1.00 16.42 35 GLY B CA 1
ATOM 1822 C C . GLY B 1 35 ? 60.225 9.625 34.221 1.00 16.25 35 GLY B C 1
ATOM 1823 O O . GLY B 1 35 ? 60.762 8.612 34.677 1.00 18.64 35 GLY B O 1
ATOM 1824 N N . ARG B 1 36 ? 60.744 10.842 34.396 1.00 16.25 36 ARG B N 1
ATOM 1825 C CA . ARG B 1 36 ? 62.077 10.985 34.976 1.00 19.42 36 ARG B CA 1
ATOM 1826 C C . ARG B 1 36 ? 62.120 10.700 36.474 1.00 22.76 36 ARG B C 1
ATOM 1827 O O . ARG B 1 36 ? 63.222 10.517 37.015 1.00 25.40 36 ARG B O 1
ATOM 1835 N N . ASP B 1 37 ? 60.966 10.605 37.145 1.00 19.24 37 ASP B N 1
ATOM 1836 C CA . ASP B 1 37 ? 60.932 10.200 38.540 1.00 21.20 37 ASP B CA 1
ATOM 1837 C C . ASP B 1 37 ? 60.913 8.690 38.716 1.00 20.95 37 ASP B C 1
ATOM 1838 O O . ASP B 1 37 ? 60.943 8.215 39.851 1.00 22.00 37 ASP B O 1
ATOM 1843 N N . LYS B 1 38 ? 60.882 7.913 37.637 1.00 15.95 38 LYS B N 1
ATOM 1844 C CA . LYS B 1 38 ? 60.892 6.459 37.763 1.00 21.07 38 LYS B CA 1
ATOM 1845 C C . LYS B 1 38 ? 62.338 5.984 37.701 1.00 22.72 38 LYS B C 1
ATOM 1846 O O . LYS B 1 38 ? 62.998 6.169 36.680 1.00 23.76 38 LYS B O 1
ATOM 1852 N N . LYS B 1 39 ? 62.827 5.361 38.779 1.00 22.00 39 LYS B N 1
ATOM 1853 C CA . LYS B 1 39 ? 64.249 5.001 38.876 1.00 19.88 39 LYS B CA 1
ATOM 1854 C C . LYS B 1 39 ? 64.362 3.505 38.618 1.00 23.13 39 LYS B C 1
ATOM 1855 O O . LYS B 1 39 ? 64.097 2.686 39.501 1.00 24.13 39 LYS B O 1
ATOM 1861 N N . HIS B 1 40 ? 64.760 3.147 37.401 1.00 22.95 40 HIS B N 1
ATOM 1862 C CA . HIS B 1 40 ? 64.838 1.746 37.034 1.00 20.45 40 HIS B CA 1
ATOM 1863 C C . HIS B 1 40 ? 66.155 1.136 37.497 1.00 19.41 40 HIS B C 1
ATOM 1864 O O . HIS B 1 40 ? 67.176 1.815 37.633 1.00 21.78 40 HIS B O 1
ATOM 1871 N N . THR B 1 41 ? 66.110 -0.173 37.726 1.00 23.69 41 THR B N 1
ATOM 1872 C CA . THR B 1 41 ? 67.267 -0.976 38.080 1.00 25.75 41 THR B CA 1
ATOM 1873 C C . THR B 1 41 ? 67.209 -2.238 37.241 1.00 18.34 41 THR B C 1
ATOM 1874 O O . THR B 1 41 ? 66.194 -2.533 36.598 1.00 21.11 41 THR B O 1
ATOM 1878 N N . GLN B 1 42 ? 68.283 -3.027 37.311 1.00 22.64 42 GLN B N 1
ATOM 1879 C CA . GLN B 1 42 ? 68.263 -4.337 36.676 1.00 24.07 42 GLN B CA 1
ATOM 1880 C C . GLN B 1 42 ? 67.038 -5.137 37.102 1.00 34.26 42 GLN B C 1
ATOM 1881 O O . GLN B 1 42 ? 66.402 -5.809 36.283 1.00 27.01 42 GLN B O 1
ATOM 1887 N N . LYS B 1 43 ? 66.682 -5.057 38.383 1.00 27.70 43 LYS B N 1
ATOM 1888 C CA . LYS B 1 43 ? 65.526 -5.796 38.879 1.00 29.68 43 LYS B CA 1
ATOM 1889 C C . LYS B 1 43 ? 64.215 -5.301 38.259 1.00 29.34 43 LYS B C 1
ATOM 1890 O O . LYS B 1 43 ? 63.416 -6.108 37.772 1.00 30.74 43 LYS B O 1
ATOM 1896 N N . THR B 1 44 ? 63.961 -3.984 38.276 1.00 27.75 44 THR B N 1
ATOM 1897 C CA . THR B 1 44 ? 62.703 -3.487 37.711 1.00 27.73 44 THR B CA 1
ATOM 1898 C C . THR B 1 44 ? 62.597 -3.799 36.223 1.00 26.88 44 THR B C 1
ATOM 1899 O O . THR B 1 44 ? 61.509 -4.092 35.717 1.00 27.73 44 THR B O 1
ATOM 1903 N N . ILE B 1 45 ? 63.716 -3.738 35.500 1.00 25.37 45 ILE B N 1
ATOM 1904 C CA . ILE B 1 45 ? 63.671 -4.014 34.068 1.00 24.80 45 ILE B CA 1
ATOM 1905 C C . ILE B 1 45 ? 63.335 -5.481 33.816 1.00 26.74 45 ILE B C 1
ATOM 1906 O O . ILE B 1 45 ? 62.511 -5.804 32.952 1.00 28.74 45 ILE B O 1
ATOM 1911 N N . ARG B 1 46 ? 63.960 -6.392 34.570 1.00 28.15 46 ARG B N 1
ATOM 1912 C CA . ARG B 1 46 ? 63.650 -7.807 34.431 1.00 30.47 46 ARG B CA 1
ATOM 1913 C C . ARG B 1 46 ? 62.200 -8.088 34.800 1.00 33.79 46 ARG B C 1
ATOM 1914 O O . ARG B 1 46 ? 61.524 -8.878 34.133 1.00 36.76 46 ARG B O 1
ATOM 1922 N N . GLU B 1 47 ? 61.712 -7.464 35.870 1.00 32.40 47 GLU B N 1
ATOM 1923 C CA . GLU B 1 47 ? 60.324 -7.668 36.274 1.00 34.27 47 GLU B CA 1
ATOM 1924 C C . GLU B 1 47 ? 59.369 -7.217 35.182 1.00 38.80 47 GLU B C 1
ATOM 1925 O O . GLU B 1 47 ? 58.496 -7.977 34.742 1.00 42.61 47 GLU B O 1
ATOM 1931 N N . HIS B 1 48 ? 59.513 -5.967 34.739 1.00 33.35 48 HIS B N 1
ATOM 1932 C CA . HIS B 1 48 ? 58.553 -5.413 33.795 1.00 40.15 48 HIS B CA 1
ATOM 1933 C C . HIS B 1 48 ? 58.590 -6.186 32.492 1.00 45.84 48 HIS B C 1
ATOM 1934 O O . HIS B 1 48 ? 57.553 -6.608 31.967 1.00 48.32 48 HIS B O 1
ATOM 1941 N N . TYR B 1 49 ? 59.791 -6.432 31.988 1.00 38.98 49 TYR B N 1
ATOM 1942 C CA . TYR B 1 49 ? 59.969 -6.847 30.613 1.00 38.08 49 TYR B CA 1
ATOM 1943 C C . TYR B 1 49 ? 60.156 -8.350 30.481 1.00 33.51 49 TYR B C 1
ATOM 1944 O O . TYR B 1 49 ? 60.594 -8.823 29.428 1.00 51.93 49 TYR B O 1
ATOM 1953 N N . THR B 1 50 ? 59.801 -9.114 31.525 1.00 35.85 50 THR B N 1
ATOM 1954 C CA . THR B 1 50 ? 59.661 -10.557 31.431 1.00 39.83 50 THR B CA 1
ATOM 1955 C C . THR B 1 50 ? 58.374 -11.091 32.055 1.00 44.58 50 THR B C 1
ATOM 1956 O O . THR B 1 50 ? 58.207 -12.313 32.113 1.00 53.92 50 THR B O 1
ATOM 1960 N N . GLU B 1 51 ? 57.466 -10.231 32.524 1.00 46.53 51 GLU B N 1
ATOM 1961 C CA . GLU B 1 51 ? 56.215 -10.687 33.125 1.00 53.97 51 GLU B CA 1
ATOM 1962 C C . GLU B 1 51 ? 55.107 -10.804 32.079 1.00 51.81 51 GLU B C 1
ATOM 1963 O O . GLU B 1 51 ? 55.031 -10.024 31.127 1.00 50.19 51 GLU B O 1
ATOM 1969 N N . GLN B 1 52 ? 54.226 -11.779 32.282 1.00 56.68 52 GLN B N 1
ATOM 1970 C CA . GLN B 1 52 ? 53.135 -12.049 31.346 1.00 55.39 52 GLN B CA 1
ATOM 1971 C C . GLN B 1 52 ? 51.826 -11.470 31.880 1.00 53.63 52 GLN B C 1
ATOM 1972 O O . GLN B 1 52 ? 50.933 -12.185 32.338 1.00 55.75 52 GLN B O 1
ATOM 1978 N N . TRP B 1 53 ? 51.708 -10.149 31.789 1.00 46.67 53 TRP B N 1
ATOM 1979 C CA . TRP B 1 53 ? 50.497 -9.483 32.261 1.00 50.50 53 TRP B CA 1
ATOM 1980 C C . TRP B 1 53 ? 49.345 -9.551 31.259 1.00 50.10 53 TRP B C 1
ATOM 1981 O O . TRP B 1 53 ? 48.275 -8.995 31.528 1.00 54.30 53 TRP B O 1
ATOM 1992 N N . ALA B 1 54 ? 49.534 -10.224 30.124 1.00 50.78 54 ALA B N 1
ATOM 1993 C CA . ALA B 1 54 ? 48.454 -10.559 29.205 1.00 46.57 54 ALA B CA 1
ATOM 1994 C C . ALA B 1 54 ? 48.818 -11.864 28.512 1.00 49.65 54 ALA B C 1
ATOM 1995 O O . ALA B 1 54 ? 49.980 -12.281 28.508 1.00 46.47 54 ALA B O 1
ATOM 1997 N N . ASP B 1 55 ? 47.813 -12.508 27.912 1.00 44.45 55 ASP B N 1
ATOM 1998 C CA . ASP B 1 55 ? 48.026 -13.854 27.381 1.00 45.88 55 ASP B CA 1
ATOM 1999 C C . ASP B 1 55 ? 48.887 -13.844 26.122 1.00 48.53 55 ASP B C 1
ATOM 2000 O O . ASP B 1 55 ? 49.675 -14.771 25.900 1.00 46.13 55 ASP B O 1
ATOM 2005 N N . GLU B 1 56 ? 48.754 -12.815 25.285 1.00 41.31 56 GLU B N 1
ATOM 2006 C CA . GLU B 1 56 ? 49.440 -12.761 23.999 1.00 39.61 56 GLU B CA 1
ATOM 2007 C C . GLU B 1 56 ? 50.228 -11.459 23.938 1.00 37.05 56 GLU B C 1
ATOM 2008 O O . GLU B 1 56 ? 49.673 -10.422 23.575 1.00 35.76 56 GLU B O 1
ATOM 2014 N N . ILE B 1 57 ? 51.515 -11.509 24.281 1.00 24.92 57 ILE B N 1
ATOM 2015 C CA . ILE B 1 57 ? 52.388 -10.336 24.235 1.00 20.50 57 ILE B CA 1
ATOM 2016 C C . ILE B 1 57 ? 53.569 -10.637 23.328 1.00 22.46 57 ILE B C 1
ATOM 2017 O O . ILE B 1 57 ? 54.134 -11.736 23.381 1.00 22.38 57 ILE B O 1
ATOM 2022 N N . TYR B 1 58 ? 53.943 -9.664 22.502 1.00 21.22 58 TYR B N 1
ATOM 2023 C CA . TYR B 1 58 ? 55.182 -9.725 21.739 1.00 18.77 58 TYR B CA 1
ATOM 2024 C C . TYR B 1 58 ? 56.051 -8.557 22.171 1.00 21.77 58 TYR B C 1
ATOM 2025 O O . TYR B 1 58 ? 55.582 -7.416 22.205 1.00 21.03 58 TYR B O 1
ATOM 2034 N N . ARG B 1 59 ? 57.301 -8.839 22.526 1.00 19.51 59 ARG B N 1
ATOM 2035 C CA . ARG B 1 59 ? 58.269 -7.789 22.836 1.00 16.85 59 ARG B CA 1
ATOM 2036 C C . ARG B 1 59 ? 59.293 -7.765 21.720 1.00 20.66 59 ARG B C 1
ATOM 2037 O O . ARG B 1 59 ? 59.862 -8.811 21.388 1.00 20.75 59 ARG B O 1
ATOM 2045 N N . VAL B 1 60 ? 59.491 -6.591 21.117 1.00 16.61 60 VAL B N 1
ATOM 2046 C CA . VAL B 1 60 ? 60.406 -6.459 19.992 1.00 18.90 60 VAL B CA 1
ATOM 2047 C C . VAL B 1 60 ? 61.415 -5.360 20.275 1.00 19.90 60 VAL B C 1
ATOM 2048 O O . VAL B 1 60 ? 61.178 -4.440 21.063 1.00 19.85 60 VAL B O 1
ATOM 2052 N N . ILE B 1 61 ? 62.571 -5.491 19.645 1.00 19.19 61 ILE B N 1
ATOM 2053 C CA . ILE B 1 61 ? 63.544 -4.422 19.565 1.00 16.08 61 ILE B CA 1
ATOM 2054 C C . ILE B 1 61 ? 63.416 -3.787 18.196 1.00 19.41 61 ILE B C 1
ATOM 2055 O O . ILE B 1 61 ? 63.379 -4.490 17.174 1.00 20.06 61 ILE B O 1
ATOM 2060 N N . ILE B 1 62 ? 63.369 -2.467 18.174 1.00 15.38 62 ILE B N 1
ATOM 2061 C CA . ILE B 1 62 ? 63.350 -1.692 16.938 1.00 17.69 62 ILE B CA 1
ATOM 2062 C C . ILE B 1 62 ? 64.788 -1.467 16.500 1.00 16.34 62 ILE B C 1
ATOM 2063 O O . ILE B 1 62 ? 65.641 -1.083 17.305 1.00 15.79 62 ILE B O 1
ATOM 2068 N N . GLU B 1 63 ? 65.068 -1.712 15.216 1.00 21.83 63 GLU B N 1
ATOM 2069 C CA . GLU B 1 63 ? 66.418 -1.622 14.705 1.00 21.31 63 GLU B CA 1
ATOM 2070 C C . GLU B 1 63 ? 66.462 -0.687 13.509 1.00 21.39 63 GLU B C 1
ATOM 2071 O O . GLU B 1 63 ? 65.498 -0.573 12.746 1.00 24.08 63 GLU B O 1
ATOM 2077 N N . TYR B 1 64 ? 67.582 0.005 13.383 1.00 21.93 64 TYR B N 1
ATOM 2078 C CA . TYR B 1 64 ? 67.877 0.848 12.230 1.00 21.27 64 TYR B CA 1
ATOM 2079 C C . TYR B 1 64 ? 69.186 0.344 11.648 1.00 25.79 64 TYR B C 1
ATOM 2080 O O . TYR B 1 64 ? 70.243 0.501 12.277 1.00 30.86 64 TYR B O 1
ATOM 2089 N N . ASP B 1 65 ? 69.120 -0.247 10.453 1.00 29.59 65 ASP B N 1
ATOM 2090 C CA . ASP B 1 65 ? 70.290 -0.894 9.856 1.00 32.18 65 ASP B CA 1
ATOM 2091 C C . ASP B 1 65 ? 70.866 -1.944 10.793 1.00 37.62 65 ASP B C 1
ATOM 2092 O O . ASP B 1 65 ? 72.089 -2.059 10.941 1.00 37.78 65 ASP B O 1
ATOM 2097 N N . THR B 1 66 ? 69.972 -2.704 11.429 1.00 34.54 66 THR B N 1
ATOM 2098 C CA . THR B 1 66 ? 70.245 -3.754 12.411 1.00 39.18 66 THR B CA 1
ATOM 2099 C C . THR B 1 66 ? 70.818 -3.216 13.720 1.00 40.30 66 THR B C 1
ATOM 2100 O O . THR B 1 66 ? 71.050 -4.003 14.641 1.00 50.26 66 THR B O 1
ATOM 2104 N N . ILE B 1 67 ? 71.044 -1.915 13.842 1.00 34.16 67 ILE B N 1
ATOM 2105 C CA . ILE B 1 67 ? 71.434 -1.324 15.125 1.00 27.27 67 ILE B CA 1
ATOM 2106 C C . ILE B 1 67 ? 70.203 -1.274 16.028 1.00 26.11 67 ILE B C 1
ATOM 2107 O O . ILE B 1 67 ? 69.166 -0.757 15.605 1.00 22.22 67 ILE B O 1
ATOM 2112 N N . PRO B 1 68 ? 70.271 -1.790 17.256 1.00 23.82 68 PRO B N 1
ATOM 2113 C CA . PRO B 1 68 ? 69.110 -1.691 18.155 1.00 19.09 68 PRO B CA 1
ATOM 2114 C C . PRO B 1 68 ? 68.925 -0.253 18.632 1.00 17.55 68 PRO B C 1
ATOM 2115 O O . PRO B 1 68 ? 69.853 0.350 19.177 1.00 22.42 68 PRO B O 1
ATOM 2119 N N . ILE B 1 69 ? 67.723 0.308 18.425 1.00 17.47 69 ILE B N 1
ATOM 2120 C CA . ILE B 1 69 ? 67.535 1.710 18.801 1.00 18.61 69 ILE B CA 1
ATOM 2121 C C . ILE B 1 69 ? 66.311 1.935 19.686 1.00 16.64 69 ILE B C 1
ATOM 2122 O O . ILE B 1 69 ? 66.110 3.045 20.194 1.00 17.13 69 ILE B O 1
ATOM 2127 N N . GLY B 1 70 ? 65.484 0.919 19.862 1.00 15.59 70 GLY B N 1
ATOM 2128 C CA . GLY B 1 70 ? 64.266 1.138 20.628 1.00 13.10 70 GLY B CA 1
ATOM 2129 C C . GLY B 1 70 ? 63.527 -0.149 20.895 1.00 14.46 70 GLY B C 1
ATOM 2130 O O . GLY B 1 70 ? 64.021 -1.240 20.627 1.00 14.32 70 GLY B O 1
ATOM 2131 N N . TYR B 1 71 ? 62.316 -0.001 21.439 1.00 18.12 71 TYR B N 1
ATOM 2132 C CA . TYR B 1 71 ? 61.591 -1.115 22.025 1.00 17.76 71 TYR B CA 1
ATOM 2133 C C . TYR B 1 71 ? 60.114 -0.952 21.738 1.00 14.39 71 TYR B C 1
ATOM 2134 O O . TYR B 1 71 ? 59.603 0.162 21.745 1.00 11.31 71 TYR B O 1
ATOM 2143 N N . ALA B 1 72 ? 59.424 -2.070 21.561 1.00 12.35 72 ALA B N 1
ATOM 2144 C CA . ALA B 1 72 ? 57.966 -1.992 21.493 1.00 13.22 72 ALA B CA 1
ATOM 2145 C C . ALA B 1 72 ? 57.381 -3.254 22.104 1.00 16.75 72 ALA B C 1
ATOM 2146 O O . ALA B 1 72 ? 58.019 -4.308 22.119 1.00 15.02 72 ALA B O 1
ATOM 2148 N N . GLN B 1 73 ? 56.174 -3.129 22.658 1.00 15.17 73 GLN B N 1
ATOM 2149 C CA . GLN B 1 73 ? 55.440 -4.287 23.145 1.00 15.71 73 GLN B CA 1
ATOM 2150 C C . GLN B 1 73 ? 54.072 -4.254 22.496 1.00 16.92 73 GLN B C 1
ATOM 2151 O O . GLN B 1 73 ? 53.429 -3.203 22.436 1.00 16.85 73 GLN B O 1
ATOM 2157 N N . ILE B 1 74 ? 53.650 -5.391 21.971 1.00 16.85 74 ILE B N 1
ATOM 2158 C CA . ILE B 1 74 ? 52.398 -5.520 21.241 1.00 19.23 74 ILE B CA 1
ATOM 2159 C C . ILE B 1 74 ? 51.588 -6.591 21.942 1.00 18.34 74 ILE B C 1
ATOM 2160 O O . ILE B 1 74 ? 52.101 -7.678 22.206 1.00 16.96 74 ILE B O 1
ATOM 2165 N N . TYR B 1 75 ? 50.331 -6.292 22.270 1.00 14.46 75 TYR B N 1
ATOM 2166 C CA . TYR B 1 75 ? 49.560 -7.291 22.984 1.00 16.17 75 TYR B CA 1
ATOM 2167 C C . TYR B 1 75 ? 48.115 -7.306 22.519 1.00 19.29 75 TYR B C 1
ATOM 2168 O O . TYR B 1 75 ? 47.529 -6.267 22.205 1.00 18.23 75 TYR B O 1
ATOM 2177 N N . ARG B 1 76 ? 47.540 -8.500 22.492 1.00 20.10 76 ARG B N 1
ATOM 2178 C CA . ARG B 1 76 ? 46.136 -8.594 22.120 1.00 20.95 76 ARG B CA 1
ATOM 2179 C C . ARG B 1 76 ? 45.259 -8.087 23.258 1.00 24.98 76 ARG B C 1
ATOM 2180 O O . ARG B 1 76 ? 45.448 -8.454 24.424 1.00 24.07 76 ARG B O 1
ATOM 2188 N N . ILE B 1 77 ? 44.289 -7.244 22.913 1.00 25.39 77 ILE B N 1
ATOM 2189 C CA . ILE B 1 77 ? 43.330 -6.724 23.879 1.00 25.86 77 ILE B CA 1
ATOM 2190 C C . ILE B 1 77 ? 42.273 -7.790 24.153 1.00 31.99 77 ILE B C 1
ATOM 2191 O O . ILE B 1 77 ? 41.593 -8.264 23.236 1.00 27.20 77 ILE B O 1
ATOM 2196 N N . GLN B 1 78 ? 42.141 -8.171 25.421 1.00 26.50 78 GLN B N 1
ATOM 2197 C CA . GLN B 1 78 ? 41.305 -9.284 25.834 1.00 33.94 78 GLN B CA 1
ATOM 2198 C C . GLN B 1 78 ? 40.840 -9.023 27.255 1.00 32.82 78 GLN B C 1
ATOM 2199 O O . GLN B 1 78 ? 41.485 -8.290 28.010 1.00 38.21 78 GLN B O 1
ATOM 2205 N N . GLY B 1 79 ? 39.722 -9.648 27.615 1.00 44.50 79 GLY B N 1
ATOM 2206 C CA . GLY B 1 79 ? 39.221 -9.613 28.973 1.00 43.09 79 GLY B CA 1
ATOM 2207 C C . GLY B 1 79 ? 39.156 -8.227 29.574 1.00 43.15 79 GLY B C 1
ATOM 2208 O O . GLY B 1 79 ? 38.488 -7.337 29.035 1.00 39.16 79 GLY B O 1
ATOM 2209 N N . GLU B 1 80 ? 39.882 -8.031 30.678 1.00 46.00 80 GLU B N 1
ATOM 2210 C CA . GLU B 1 80 ? 39.883 -6.749 31.374 1.00 49.78 80 GLU B CA 1
ATOM 2211 C C . GLU B 1 80 ? 40.561 -5.640 30.571 1.00 41.26 80 GLU B C 1
ATOM 2212 O O . GLU B 1 80 ? 40.317 -4.457 30.838 1.00 39.49 80 GLU B O 1
ATOM 2218 N N . LEU B 1 81 ? 41.401 -5.982 29.592 1.00 33.19 81 LEU B N 1
ATOM 2219 C CA . LEU B 1 81 ? 42.079 -4.943 28.830 1.00 34.62 81 LEU B CA 1
ATOM 2220 C C . LEU B 1 81 ? 41.114 -4.070 28.034 1.00 27.62 81 LEU B C 1
ATOM 2221 O O . LEU B 1 81 ? 41.451 -2.927 27.727 1.00 23.38 81 LEU B O 1
ATOM 2226 N N . PHE B 1 82 ? 39.913 -4.557 27.711 1.00 22.88 82 PHE B N 1
ATOM 2227 C CA . PHE B 1 82 ? 38.960 -3.710 26.994 1.00 28.45 82 PHE B CA 1
ATOM 2228 C C . PHE B 1 82 ? 38.567 -2.500 27.833 1.00 32.52 82 PHE B C 1
ATOM 2229 O O . PHE B 1 82 ? 38.555 -1.360 27.342 1.00 31.61 82 PHE B O 1
ATOM 2237 N N . ASP B 1 83 ? 38.257 -2.731 29.111 1.00 27.30 83 ASP B N 1
ATOM 2238 C CA . ASP B 1 83 ? 37.882 -1.636 30.000 1.00 32.23 83 ASP B CA 1
ATOM 2239 C C . ASP B 1 83 ? 39.025 -0.652 30.209 1.00 29.10 83 ASP B C 1
ATOM 2240 O O . ASP B 1 83 ? 38.787 0.552 30.339 1.00 36.16 83 ASP B O 1
ATOM 2245 N N . GLU B 1 84 ? 40.264 -1.136 30.239 1.00 25.48 84 GLU B N 1
ATOM 2246 C CA . GLU B 1 84 ? 41.397 -0.247 30.464 1.00 26.69 84 GLU B CA 1
ATOM 2247 C C . GLU B 1 84 ? 41.567 0.762 29.335 1.00 31.99 84 GLU B C 1
ATOM 2248 O O . GLU B 1 84 ? 42.003 1.892 29.585 1.00 31.47 84 GLU B O 1
ATOM 2254 N N . TYR B 1 85 ? 41.219 0.387 28.099 1.00 30.39 85 TYR B N 1
ATOM 2255 C CA . TYR B 1 85 ? 41.303 1.287 26.949 1.00 26.41 85 TYR B CA 1
ATOM 2256 C C . TYR B 1 85 ? 39.983 1.980 26.627 1.00 27.75 85 TYR B C 1
ATOM 2257 O O . TYR B 1 85 ? 39.930 2.756 25.663 1.00 31.30 85 TYR B O 1
ATOM 2266 N N . ASN B 1 86 ? 38.923 1.723 27.397 1.00 23.94 86 ASN B N 1
ATOM 2267 C CA . ASN B 1 86 ? 37.583 2.199 27.058 1.00 32.83 86 ASN B CA 1
ATOM 2268 C C . ASN B 1 86 ? 37.207 1.785 25.638 1.00 30.25 86 ASN B C 1
ATOM 2269 O O . ASN B 1 86 ? 36.588 2.545 24.889 1.00 34.62 86 ASN B O 1
ATOM 2274 N N . TYR B 1 87 ? 37.583 0.566 25.274 1.00 24.45 87 TYR B N 1
ATOM 2275 C CA . TYR B 1 87 ? 37.309 -0.006 23.964 1.00 29.12 87 TYR B CA 1
ATOM 2276 C C . TYR B 1 87 ? 36.275 -1.113 24.135 1.00 32.20 87 TYR B C 1
ATOM 2277 O O . TYR B 1 87 ? 36.377 -1.916 25.067 1.00 38.44 87 TYR B O 1
ATOM 2286 N N . HIS B 1 88 ? 35.268 -1.147 23.267 1.00 24.92 88 HIS B N 1
ATOM 2287 C CA . HIS B 1 88 ? 34.210 -2.140 23.463 1.00 26.46 88 HIS B CA 1
ATOM 2288 C C . HIS B 1 88 ? 34.732 -3.546 23.192 1.00 25.46 88 HIS B C 1
ATOM 2289 O O . HIS B 1 88 ? 35.634 -3.757 22.378 1.00 28.36 88 HIS B O 1
ATOM 2296 N N . GLU B 1 89 ? 34.165 -4.509 23.908 1.00 27.58 89 GLU B N 1
ATOM 2297 C CA . GLU B 1 89 ? 34.400 -5.906 23.582 1.00 29.07 89 GLU B CA 1
ATOM 2298 C C . GLU B 1 89 ? 33.885 -6.202 22.178 1.00 27.98 89 GLU B C 1
ATOM 2299 O O . GLU B 1 89 ? 32.794 -5.774 21.791 1.00 31.96 89 GLU B O 1
ATOM 2305 N N . THR B 1 90 ? 34.687 -6.931 21.412 1.00 28.62 90 THR B N 1
ATOM 2306 C CA . THR B 1 90 ? 34.371 -7.254 20.033 1.00 29.68 90 THR B CA 1
ATOM 2307 C C . THR B 1 90 ? 35.002 -8.600 19.719 1.00 28.84 90 THR B C 1
ATOM 2308 O O . THR B 1 90 ? 35.981 -9.001 20.358 1.00 31.87 90 THR B O 1
ATOM 2312 N N . GLU B 1 91 ? 34.463 -9.274 18.707 1.00 30.43 91 GLU B N 1
ATOM 2313 C CA . GLU B 1 91 ? 35.086 -10.487 18.190 1.00 32.92 91 GLU B CA 1
ATOM 2314 C C . GLU B 1 91 ? 36.237 -10.201 17.230 1.00 31.69 91 GLU B C 1
ATOM 2315 O O . GLU B 1 91 ? 36.977 -11.127 16.873 1.00 35.79 91 GLU B O 1
ATOM 2321 N N . GLU B 1 92 ? 36.405 -8.952 16.806 1.00 28.23 92 GLU B N 1
ATOM 2322 C CA . GLU B 1 92 ? 37.548 -8.575 15.989 1.00 27.92 92 GLU B CA 1
ATOM 2323 C C . GLU B 1 92 ? 38.849 -8.743 16.781 1.00 32.01 92 GLU B C 1
ATOM 2324 O O . GLU B 1 92 ? 38.863 -8.713 18.013 1.00 25.21 92 GLU B O 1
ATOM 2330 N N . LYS B 1 93 ? 39.960 -8.920 16.056 1.00 25.88 93 LYS B N 1
ATOM 2331 C CA . LYS B 1 93 ? 41.280 -9.049 16.677 1.00 25.97 93 LYS B CA 1
ATOM 2332 C C . LYS B 1 93 ? 41.865 -7.649 16.845 1.00 24.02 93 LYS B C 1
ATOM 2333 O O . LYS B 1 93 ? 42.218 -6.993 15.856 1.00 25.40 93 LYS B O 1
ATOM 2339 N N . ILE B 1 94 ? 41.957 -7.186 18.090 1.00 20.49 94 ILE B N 1
ATOM 2340 C CA . ILE B 1 94 ? 42.436 -5.842 18.410 1.00 20.22 94 ILE B CA 1
ATOM 2341 C C . ILE B 1 94 ? 43.740 -5.975 19.176 1.00 22.34 94 ILE B C 1
ATOM 2342 O O . ILE B 1 94 ? 43.801 -6.697 20.178 1.00 22.24 94 ILE B O 1
ATOM 2347 N N . TYR B 1 95 ? 44.773 -5.262 18.725 1.00 18.54 95 TYR B N 1
ATOM 2348 C CA . TYR B 1 95 ? 46.071 -5.227 19.394 1.00 16.29 95 TYR B CA 1
ATOM 2349 C C . TYR B 1 95 ? 46.366 -3.811 19.867 1.00 15.58 95 TYR B C 1
ATOM 2350 O O . TYR B 1 95 ? 45.910 -2.843 19.250 1.00 19.78 95 TYR B O 1
ATOM 2359 N N . ALA B 1 96 ? 47.047 -3.697 21.018 1.00 15.39 96 ALA B N 1
ATOM 2360 C CA . ALA B 1 96 ? 47.542 -2.418 21.525 1.00 14.51 96 ALA B CA 1
ATOM 2361 C C . ALA B 1 96 ? 49.059 -2.448 21.524 1.00 12.78 96 ALA B C 1
ATOM 2362 O O . ALA B 1 96 ? 49.670 -3.515 21.507 1.00 15.31 96 ALA B O 1
ATOM 2364 N N . MET B 1 97 ? 49.660 -1.266 21.545 1.00 11.21 97 MET B N 1
ATOM 2365 C CA . MET B 1 97 ? 51.119 -1.222 21.467 1.00 14.75 97 MET B CA 1
ATOM 2366 C C . MET B 1 97 ? 51.661 -0.019 22.235 1.00 15.14 97 MET B C 1
ATOM 2367 O O . MET B 1 97 ? 51.051 1.051 22.221 1.00 15.90 97 MET B O 1
ATOM 2372 N N . ASP B 1 98 ? 52.803 -0.209 22.902 1.00 15.09 98 ASP B N 1
ATOM 2373 C CA . ASP B 1 98 ? 53.616 0.855 23.499 1.00 10.55 98 ASP B CA 1
ATOM 2374 C C . ASP B 1 98 ? 55.003 0.776 22.879 1.00 12.95 98 ASP B C 1
ATOM 2375 O O . ASP B 1 98 ? 55.501 -0.315 22.641 1.00 14.68 98 ASP B O 1
ATOM 2380 N N . GLN B 1 99 ? 55.626 1.925 22.629 1.00 13.00 99 GLN B N 1
ATOM 2381 C CA . GLN B 1 99 ? 56.932 1.907 21.966 1.00 11.44 99 GLN B CA 1
ATOM 2382 C C . GLN B 1 99 ? 57.716 3.147 22.361 1.00 16.35 99 GLN B C 1
ATOM 2383 O O . GLN B 1 99 ? 57.141 4.180 22.722 1.00 17.34 99 GLN B O 1
ATOM 2389 N N . PHE B 1 100 ? 59.041 3.040 22.289 1.00 13.03 100 PHE B N 1
ATOM 2390 C CA . PHE B 1 100 ? 59.874 4.224 22.408 1.00 13.14 100 PHE B CA 1
ATOM 2391 C C . PHE B 1 100 ? 61.156 4.014 21.625 1.00 15.62 100 PHE B C 1
ATOM 2392 O O . PHE B 1 100 ? 61.569 2.885 21.345 1.00 14.03 100 PHE B O 1
ATOM 2400 N N . ILE B 1 101 ? 61.778 5.126 21.271 1.00 12.12 101 ILE B N 1
ATOM 2401 C CA . ILE B 1 101 ? 63.109 5.103 20.668 1.00 17.33 101 ILE B CA 1
ATOM 2402 C C . ILE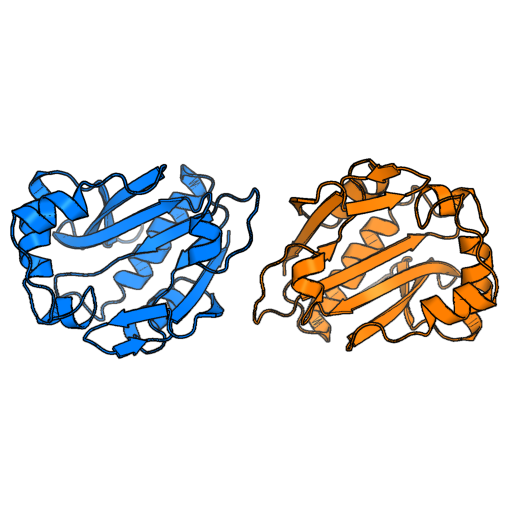 B 1 101 ? 64.091 5.494 21.756 1.00 15.33 101 ILE B C 1
ATOM 2403 O O . ILE B 1 101 ? 64.024 6.601 22.304 1.00 17.79 101 ILE B O 1
ATOM 2408 N N . GLY B 1 102 ? 64.972 4.561 22.119 1.00 12.03 102 GLY B N 1
ATOM 2409 C CA . GLY B 1 102 ? 65.843 4.741 23.270 1.00 12.38 102 GLY B CA 1
ATOM 2410 C C . GLY B 1 102 ? 67.137 5.452 22.918 1.00 13.32 102 GLY B C 1
ATOM 2411 O O . GLY B 1 102 ? 67.833 5.947 23.800 1.00 17.24 102 GLY B O 1
ATOM 2412 N N . GLU B 1 103 ? 67.468 5.505 21.620 1.00 17.48 103 GLU B N 1
ATOM 2413 C CA . GLU B 1 103 ? 68.685 6.193 21.199 1.00 19.01 103 GLU B CA 1
ATOM 2414 C C . GLU B 1 103 ? 68.335 7.561 20.629 1.00 20.36 103 GLU B C 1
ATOM 2415 O O . GLU B 1 103 ? 67.828 7.639 19.502 1.00 19.50 103 GLU B O 1
ATOM 2421 N N . PRO B 1 104 ? 68.570 8.657 21.354 1.00 18.92 104 PRO B N 1
ATOM 2422 C CA . PRO B 1 104 ? 68.071 9.965 20.878 1.00 20.01 104 PRO B CA 1
ATOM 2423 C C . PRO B 1 104 ? 68.737 10.440 19.604 1.00 22.97 104 PRO B C 1
ATOM 2424 O O . PRO B 1 104 ? 68.196 11.326 18.926 1.00 25.31 104 PRO B O 1
ATOM 2428 N N . GLU B 1 105 ? 69.879 9.853 19.242 1.00 24.80 105 GLU B N 1
ATOM 2429 C CA . GLU B 1 105 ? 70.515 10.153 17.969 1.00 29.59 105 GLU B CA 1
ATOM 2430 C C . GLU B 1 105 ? 69.628 9.773 16.786 1.00 25.06 105 GLU B C 1
ATOM 2431 O O . GLU B 1 105 ? 69.864 10.260 15.670 1.00 27.63 105 GLU B O 1
ATOM 2437 N N . TYR B 1 106 ? 68.590 8.957 17.010 1.00 19.34 106 TYR B N 1
ATOM 2438 C CA . TYR B 1 106 ? 67.677 8.498 15.974 1.00 18.12 106 TYR B CA 1
ATOM 2439 C C . TYR B 1 106 ? 66.292 9.132 16.080 1.00 15.47 106 TYR B C 1
ATOM 2440 O O . TYR B 1 106 ? 65.376 8.708 15.367 1.00 19.37 106 TYR B O 1
ATOM 2449 N N . TRP B 1 107 ? 66.125 10.143 16.936 1.00 21.36 107 TRP B N 1
ATOM 2450 C CA . TRP B 1 107 ? 64.886 10.908 16.957 1.00 20.69 107 TRP B CA 1
ATOM 2451 C C . TRP B 1 107 ? 64.810 11.852 15.750 1.00 17.74 107 TRP B C 1
ATOM 2452 O O . TRP B 1 107 ? 65.820 12.174 15.113 1.00 17.68 107 TRP B O 1
ATOM 2463 N N . ASN B 1 108 ? 63.594 12.333 15.469 1.00 17.40 108 ASN B N 1
ATOM 2464 C CA . ASN B 1 108 ? 63.362 13.312 14.396 1.00 17.68 108 ASN B CA 1
ATOM 2465 C C . ASN B 1 108 ? 63.866 12.806 13.044 1.00 18.31 108 ASN B C 1
ATOM 2466 O O . ASN B 1 108 ? 64.363 13.573 12.224 1.00 19.50 108 ASN B O 1
ATOM 2471 N N . MET B 1 109 ? 63.717 11.502 12.815 1.00 17.08 109 MET B N 1
ATOM 2472 C CA . MET B 1 109 ? 64.063 10.872 11.548 1.00 18.58 109 MET B CA 1
ATOM 2473 C C . MET B 1 109 ? 62.878 10.174 10.890 1.00 17.66 109 MET B C 1
ATOM 2474 O O . MET B 1 109 ? 63.057 9.553 9.832 1.00 22.69 109 MET B O 1
ATOM 2479 N N . GLY B 1 110 ? 61.674 10.281 11.465 1.00 19.92 110 GLY B N 1
ATOM 2480 C CA . GLY B 1 110 ? 60.507 9.579 10.957 1.00 22.67 110 GLY B CA 1
ATOM 2481 C C . GLY B 1 110 ? 60.454 8.104 11.308 1.00 21.33 110 GLY B C 1
ATOM 2482 O O . GLY B 1 110 ? 59.632 7.379 10.738 1.00 21.77 110 GLY B O 1
ATOM 2483 N N . ILE B 1 111 ? 61.320 7.633 12.207 1.00 17.87 111 ILE B N 1
ATOM 2484 C CA . ILE B 1 111 ? 61.440 6.197 12.459 1.00 18.74 111 ILE B CA 1
ATOM 2485 C C . ILE B 1 111 ? 60.213 5.670 13.202 1.00 21.14 111 ILE B C 1
ATOM 2486 O O . ILE B 1 111 ? 59.736 4.566 12.928 1.00 20.53 111 ILE B O 1
ATOM 2491 N N . GLY B 1 112 ? 59.697 6.442 14.157 1.00 21.42 112 GLY B N 1
ATOM 2492 C CA . GLY B 1 112 ? 58.534 5.989 14.912 1.00 26.51 112 GLY B CA 1
ATOM 2493 C C . GLY B 1 112 ? 57.334 5.723 14.022 1.00 22.75 112 GLY B C 1
ATOM 2494 O O . GLY B 1 112 ? 56.684 4.675 14.127 1.00 19.01 112 GLY B O 1
ATOM 2495 N N . ALA B 1 113 ? 57.033 6.670 13.130 1.00 18.63 113 ALA B N 1
ATOM 2496 C CA . ALA B 1 113 ? 55.944 6.497 12.173 1.00 20.42 113 ALA B CA 1
ATOM 2497 C C . ALA B 1 113 ? 56.216 5.329 11.237 1.00 22.36 113 ALA B C 1
ATOM 2498 O O . ALA B 1 113 ? 55.321 4.521 10.963 1.00 22.18 113 ALA B O 1
ATOM 2500 N N . GLU B 1 114 ? 57.456 5.208 10.741 1.00 18.80 114 GLU B N 1
ATOM 2501 C CA . GLU B 1 114 ? 57.765 4.103 9.841 1.00 20.09 114 GLU B CA 1
ATOM 2502 C C . GLU B 1 114 ? 57.661 2.761 10.554 1.00 17.15 114 GLU B C 1
ATOM 2503 O O . GLU B 1 114 ? 57.138 1.795 9.986 1.00 21.83 114 GLU B O 1
ATOM 2509 N N . TYR B 1 115 ? 58.158 2.671 11.793 1.00 16.17 115 TYR B N 1
ATOM 2510 C CA . TYR B 1 115 ? 57.994 1.449 12.565 1.00 14.03 115 TYR B CA 1
ATOM 2511 C C . TYR B 1 115 ? 56.512 1.101 12.739 1.00 16.12 115 TYR B C 1
ATOM 2512 O O . TYR B 1 115 ? 56.120 -0.062 12.605 1.00 18.26 115 TYR B O 1
ATOM 2521 N N . CYS B 1 116 ? 55.685 2.095 13.069 1.00 15.56 116 CYS B N 1
ATOM 2522 C CA . CYS B 1 116 ? 54.243 1.854 13.199 1.00 16.79 116 CYS B CA 1
ATOM 2523 C C . CYS B 1 116 ? 53.654 1.300 11.908 1.00 18.59 116 CYS B C 1
ATOM 2524 O O . CYS B 1 116 ? 52.872 0.343 11.929 1.00 20.66 116 CYS B O 1
ATOM 2527 N N . ARG B 1 117 ? 53.994 1.908 10.771 1.00 20.95 117 ARG B N 1
ATOM 2528 C CA . ARG B 1 117 ? 53.493 1.410 9.494 1.00 24.25 117 ARG B CA 1
ATOM 2529 C C . ARG B 1 117 ? 53.882 -0.040 9.284 1.00 22.42 117 ARG B C 1
ATOM 2530 O O . ARG B 1 117 ? 53.063 -0.870 8.872 1.00 22.14 117 ARG B O 1
ATOM 2538 N N . VAL B 1 118 ? 55.154 -0.353 9.523 1.00 22.63 118 VAL B N 1
ATOM 2539 C CA . VAL B 1 118 ? 55.663 -1.696 9.273 1.00 21.58 118 VAL B CA 1
ATOM 2540 C C . VAL B 1 118 ? 54.996 -2.707 10.192 1.00 19.63 118 VAL B C 1
ATOM 2541 O O . VAL B 1 118 ? 54.624 -3.809 9.758 1.00 22.05 118 VAL B O 1
ATOM 2545 N N . VAL B 1 119 ? 54.854 -2.370 11.479 1.00 21.40 119 VAL B N 1
ATOM 2546 C CA . VAL B 1 119 ? 54.303 -3.347 12.406 1.00 19.55 119 VAL B CA 1
ATOM 2547 C C . VAL B 1 119 ? 52.800 -3.502 12.202 1.00 21.37 119 VAL B C 1
ATOM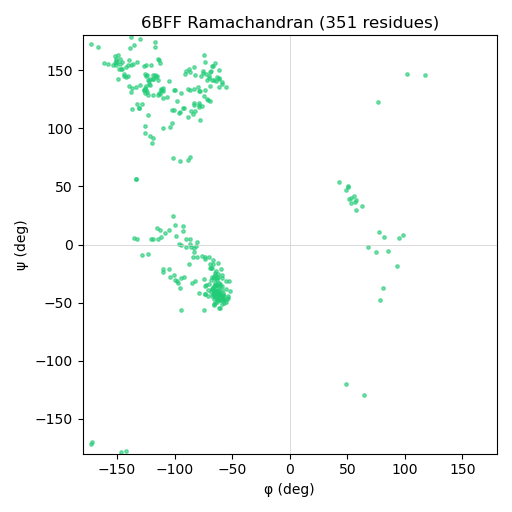 2548 O O . VAL B 1 119 ? 52.2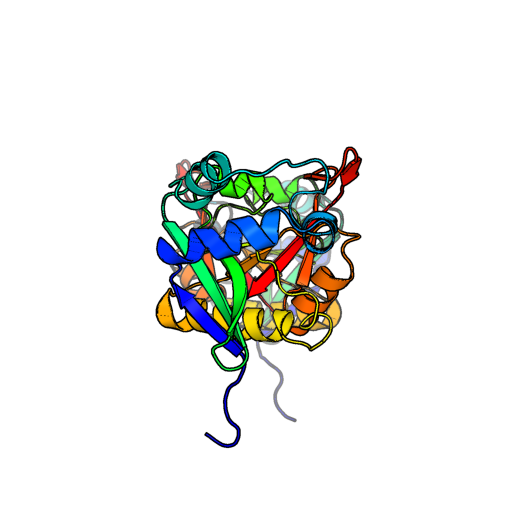51 -4.594 12.413 1.00 22.23 119 VAL B O 1
ATOM 2552 N N . CYS B 1 120 ? 52.113 -2.446 11.760 1.00 17.86 120 CYS B N 1
ATOM 2553 C CA . CYS B 1 120 ? 50.686 -2.593 11.464 1.00 20.32 120 CYS B CA 1
ATOM 2554 C C . CYS B 1 120 ? 50.459 -3.553 10.301 1.00 25.74 120 CYS B C 1
ATOM 2555 O O . CYS B 1 120 ? 49.548 -4.393 10.342 1.00 24.88 120 CYS B O 1
ATOM 2558 N N . GLN B 1 121 ? 51.274 -3.451 9.253 1.00 28.57 121 GLN B N 1
ATOM 2559 C CA . GLN B 1 121 ? 51.100 -4.381 8.144 1.00 24.39 121 GLN B CA 1
ATOM 2560 C C . GLN B 1 121 ? 51.482 -5.797 8.551 1.00 27.96 121 GLN B C 1
ATOM 2561 O O . GLN B 1 121 ? 50.901 -6.772 8.056 1.00 27.42 121 GLN B O 1
ATOM 2567 N N . TYR B 1 122 ? 52.429 -5.930 9.472 1.00 32.05 122 TYR B N 1
ATOM 2568 C CA . TYR B 1 122 ? 52.812 -7.253 9.930 1.00 28.54 122 TYR B CA 1
ATOM 2569 C C . TYR B 1 122 ? 51.706 -7.880 10.778 1.00 28.00 122 TYR B C 1
ATOM 2570 O O . TYR B 1 122 ? 51.371 -9.053 10.594 1.00 30.09 122 TYR B O 1
ATOM 2579 N N . LEU B 1 123 ? 51.111 -7.112 11.702 1.00 21.66 123 LEU B N 1
ATOM 2580 C CA . LEU B 1 123 ? 49.969 -7.633 12.457 1.00 27.41 123 LEU B CA 1
ATOM 2581 C C . LEU B 1 123 ? 48.790 -7.971 11.539 1.00 29.60 123 LEU B C 1
ATOM 2582 O O . LEU B 1 123 ? 48.094 -8.976 11.743 1.00 26.99 123 LEU B O 1
ATOM 2587 N N . ARG B 1 124 ? 48.551 -7.137 10.523 1.00 25.21 124 ARG B N 1
ATOM 2588 C CA . ARG B 1 124 ? 47.490 -7.387 9.561 1.00 29.96 124 ARG B CA 1
ATOM 2589 C C . ARG B 1 124 ? 47.680 -8.726 8.862 1.00 34.03 124 ARG B C 1
ATOM 2590 O O . ARG B 1 124 ? 46.765 -9.555 8.819 1.00 33.65 124 ARG B O 1
ATOM 2598 N N . THR B 1 125 ? 48.873 -8.968 8.328 1.00 31.81 125 THR B N 1
ATOM 2599 C CA . THR B 1 125 ? 49.067 -10.118 7.456 1.00 31.20 125 THR B CA 1
ATOM 2600 C C . THR B 1 125 ? 49.367 -11.401 8.215 1.00 35.11 125 THR B C 1
ATOM 2601 O O . THR B 1 125 ? 48.956 -12.479 7.771 1.00 38.41 125 THR B O 1
ATOM 2605 N N . GLU B 1 126 ? 5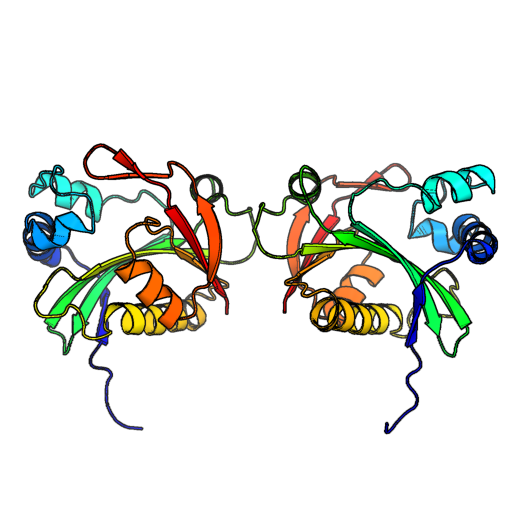0.058 -11.315 9.355 1.00 33.50 126 GLU B N 1
ATOM 2606 C CA . GLU B 1 126 ? 50.534 -12.499 10.062 1.00 36.58 126 GLU B CA 1
ATOM 2607 C C . GLU B 1 126 ? 49.734 -12.838 11.312 1.00 34.23 126 GLU B C 1
ATOM 2608 O O . GLU B 1 126 ? 49.780 -13.991 11.757 1.00 42.27 126 GLU B O 1
ATOM 2614 N N . MET B 1 127 ? 49.014 -11.870 11.886 1.00 33.99 127 MET B N 1
ATOM 2615 C CA . MET B 1 127 ? 48.154 -12.096 13.040 1.00 33.69 127 MET B CA 1
ATOM 2616 C C . MET B 1 127 ? 46.677 -11.885 12.743 1.00 36.88 127 MET B C 1
ATOM 2617 O O . MET B 1 127 ? 45.868 -11.928 13.677 1.00 36.26 127 MET B O 1
ATOM 2622 N N . ASP B 1 128 ? 46.307 -11.618 11.489 1.00 37.05 128 ASP B N 1
ATOM 2623 C CA . ASP B 1 128 ? 44.919 -11.345 11.125 1.00 35.63 128 ASP B CA 1
ATOM 2624 C C . ASP B 1 128 ? 44.322 -10.234 11.992 1.00 32.91 128 ASP B C 1
ATOM 2625 O O . ASP B 1 128 ? 43.143 -10.277 12.361 1.00 33.40 128 ASP B O 1
ATOM 2630 N N . ALA B 1 129 ? 45.148 -9.247 12.342 1.00 28.92 129 ALA B N 1
ATOM 2631 C CA . ALA B 1 129 ? 44.664 -8.115 13.124 1.00 25.43 129 ALA B CA 1
ATOM 2632 C C . ALA B 1 129 ? 43.581 -7.378 12.351 1.00 29.23 129 ALA B C 1
ATOM 2633 O O . ALA B 1 129 ? 43.632 -7.275 11.122 1.00 31.74 129 ALA B O 1
ATOM 2635 N N . ASP B 1 130 ? 42.572 -6.896 13.079 1.00 28.30 130 ASP B N 1
ATOM 2636 C CA . ASP B 1 130 ? 41.564 -5.994 12.539 1.00 22.62 130 ASP B CA 1
ATOM 2637 C C . ASP B 1 130 ? 41.831 -4.541 12.882 1.00 25.75 130 ASP B C 1
ATOM 2638 O O . ASP B 1 130 ? 41.431 -3.649 12.127 1.00 26.43 130 ASP B O 1
ATOM 2643 N N . ALA B 1 131 ? 42.457 -4.291 14.026 1.00 22.38 131 ALA B N 1
ATOM 2644 C CA . ALA B 1 131 ? 42.792 -2.934 14.431 1.00 20.39 131 ALA B CA 1
ATOM 2645 C C . ALA B 1 131 ? 43.937 -2.953 15.431 1.00 19.60 131 ALA B C 1
ATOM 2646 O O . ALA B 1 131 ? 44.186 -3.947 16.121 1.00 19.01 131 ALA B O 1
ATOM 2648 N N . VAL B 1 132 ? 44.651 -1.829 15.475 1.00 17.37 132 VAL B N 1
ATOM 2649 C CA . VAL B 1 132 ? 45.713 -1.570 16.442 1.00 14.31 132 VAL B CA 1
ATOM 2650 C C . VAL B 1 132 ? 45.347 -0.268 17.154 1.00 13.64 132 VAL B C 1
ATOM 2651 O O . VAL B 1 132 ? 44.953 0.705 16.499 1.00 18.60 132 VAL B O 1
ATOM 2655 N N . ILE B 1 133 ? 45.395 -0.268 18.499 1.00 14.99 133 ILE B N 1
ATOM 2656 C CA . ILE B 1 133 ? 45.079 0.945 19.255 1.00 15.13 133 ILE B CA 1
ATOM 2657 C C . ILE B 1 133 ? 46.264 1.367 20.119 1.00 15.56 133 ILE B C 1
ATOM 2658 O O . ILE B 1 133 ? 47.109 0.552 20.510 1.00 16.09 133 ILE B O 1
ATOM 2663 N N . LEU B 1 134 ? 46.312 2.676 20.419 1.00 15.98 134 LEU B N 1
ATOM 2664 C CA . LEU B 1 134 ? 47.374 3.323 21.178 1.00 16.95 134 LEU B CA 1
ATOM 2665 C C . LEU B 1 134 ? 46.717 4.299 22.138 1.00 16.87 134 LEU B C 1
ATOM 2666 O O . LEU B 1 134 ? 45.612 4.781 21.871 1.00 18.26 134 LEU B O 1
ATOM 2671 N N . ASP B 1 135 ? 47.389 4.598 23.250 1.00 16.66 135 ASP B N 1
ATOM 2672 C CA . ASP B 1 135 ? 46.853 5.541 24.237 1.00 14.17 135 ASP B CA 1
ATOM 2673 C C . ASP B 1 135 ? 47.900 6.572 24.688 1.00 15.98 135 ASP B C 1
ATOM 2674 O O . ASP B 1 135 ? 48.136 6.754 25.887 1.00 13.41 135 ASP B O 1
ATOM 2679 N N . PRO B 1 136 ? 48.496 7.316 23.755 1.00 18.35 136 PRO B N 1
ATOM 2680 C CA . PRO B 1 136 ? 49.516 8.306 24.143 1.00 15.77 136 PRO B CA 1
ATOM 2681 C C . PRO B 1 136 ? 48.926 9.463 24.932 1.00 15.79 136 PRO B C 1
ATOM 2682 O O . PRO B 1 136 ? 47.744 9.801 24.796 1.00 15.93 136 PRO B O 1
ATOM 2686 N N . ARG B 1 137 ? 49.778 10.081 25.757 1.00 13.59 137 ARG B N 1
ATOM 2687 C CA . ARG B 1 137 ? 49.406 11.325 26.428 1.00 14.21 137 ARG B CA 1
ATOM 2688 C C . ARG B 1 137 ? 49.064 12.395 25.405 1.00 17.96 137 ARG B C 1
ATOM 2689 O O . ARG B 1 137 ? 49.748 12.556 24.394 1.00 20.15 137 ARG B O 1
ATOM 2697 N N . LYS B 1 138 ? 47.993 13.140 25.692 1.00 16.89 138 LYS B N 1
ATOM 2698 C CA . LYS B 1 138 ? 47.584 14.235 24.817 1.00 20.06 138 LYS B CA 1
ATOM 2699 C C . LYS B 1 138 ? 48.697 15.276 24.661 1.00 25.27 138 LYS B C 1
ATOM 2700 O O . LYS B 1 138 ? 48.886 15.835 23.571 1.00 27.90 138 LYS B O 1
ATOM 2706 N N . ASN B 1 139 ? 49.469 15.527 25.723 1.00 23.28 139 ASN B N 1
ATOM 2707 C CA . ASN B 1 139 ? 50.562 16.499 25.658 1.00 26.23 139 ASN B CA 1
ATOM 2708 C C . ASN B 1 139 ? 51.838 15.935 25.041 1.00 29.21 139 ASN B C 1
ATOM 2709 O O . ASN B 1 139 ? 52.831 16.666 24.926 1.00 29.27 139 ASN B O 1
ATOM 2714 N N . ASN B 1 140 ? 51.857 14.655 24.663 1.00 20.56 140 ASN B N 1
ATOM 2715 C CA . ASN B 1 140 ? 53.004 14.111 23.939 1.00 19.63 140 ASN B CA 1
ATOM 2716 C C . ASN B 1 140 ? 52.768 14.342 22.449 1.00 21.52 140 ASN B C 1
ATOM 2717 O O . ASN B 1 140 ? 52.483 13.437 21.669 1.00 19.22 140 ASN B O 1
ATOM 2722 N N . LEU B 1 141 ? 52.912 15.616 22.072 1.00 21.76 141 LEU B N 1
ATOM 2723 C CA . LEU B 1 141 ? 52.561 16.051 20.725 1.00 18.89 141 LEU B CA 1
ATOM 2724 C C . LEU B 1 141 ? 53.377 15.344 19.651 1.00 20.23 141 LEU B C 1
ATOM 2725 O O . LEU B 1 141 ? 52.868 15.110 18.547 1.00 21.20 141 LEU B O 1
ATOM 2730 N N . ARG B 1 142 ? 54.641 15.025 19.946 1.00 21.69 142 ARG B N 1
ATOM 2731 C CA . ARG B 1 142 ? 55.496 14.349 18.973 1.00 22.89 142 ARG B CA 1
ATOM 2732 C C . ARG B 1 142 ? 54.992 12.945 18.660 1.00 26.24 142 ARG B C 1
ATOM 2733 O O . ARG B 1 142 ? 55.031 12.508 17.500 1.00 24.64 142 ARG B O 1
ATOM 2741 N N . ALA B 1 143 ? 54.585 12.205 19.689 1.00 19.19 143 ALA B N 1
ATOM 2742 C CA . ALA B 1 143 ? 54.052 10.861 19.479 1.00 20.76 143 ALA B CA 1
ATOM 2743 C C . ALA B 1 143 ? 52.748 10.902 18.703 1.00 20.86 143 ALA B C 1
ATOM 2744 O O . ALA B 1 143 ? 52.586 10.193 17.708 1.00 18.38 143 ALA B O 1
ATOM 2746 N N . VAL B 1 144 ? 51.802 11.731 19.150 1.00 16.46 144 VAL B N 1
ATOM 2747 C CA . VAL B 1 144 ? 50.508 11.830 18.481 1.00 21.29 144 VAL B CA 1
ATOM 2748 C C . VAL B 1 144 ? 50.693 12.128 17.003 1.00 18.19 144 VAL B C 1
ATOM 2749 O O . VAL B 1 144 ? 50.059 11.507 16.142 1.00 19.00 144 VAL B O 1
ATOM 2753 N N . ARG B 1 145 ? 51.588 13.064 16.685 1.00 19.34 145 ARG B N 1
ATOM 2754 C CA . ARG B 1 145 ? 51.793 13.419 15.289 1.00 20.45 145 ARG B CA 1
ATOM 2755 C C . ARG B 1 145 ? 52.381 12.256 14.497 1.00 18.60 145 ARG B C 1
ATOM 2756 O O . ARG B 1 145 ? 51.985 12.028 13.346 1.00 22.19 145 ARG B O 1
ATOM 2764 N N . ALA B 1 146 ? 53.340 11.524 15.083 1.00 18.67 146 ALA B N 1
ATOM 2765 C CA . ALA B 1 146 ? 53.915 10.371 14.387 1.00 20.52 146 ALA B CA 1
ATOM 2766 C C . ALA B 1 146 ? 52.854 9.306 14.129 1.00 22.18 146 ALA B C 1
ATOM 2767 O O . ALA B 1 146 ? 52.779 8.740 13.030 1.00 18.07 146 ALA B O 1
ATOM 2769 N N . TYR B 1 147 ? 52.005 9.032 15.123 1.00 17.65 147 TYR B N 1
ATOM 2770 C CA . TYR B 1 147 ? 50.973 8.026 14.911 1.00 18.63 147 TYR B CA 1
ATOM 2771 C C . TYR B 1 147 ? 49.998 8.449 13.823 1.00 22.87 147 TYR B C 1
ATOM 2772 O O . TYR B 1 147 ? 49.556 7.612 13.026 1.00 18.84 147 TYR B O 1
ATOM 2781 N N . GLN B 1 148 ? 49.621 9.742 13.800 1.00 16.12 148 GLN B N 1
ATOM 2782 C CA . GLN B 1 148 ? 48.780 10.261 12.726 1.00 18.05 148 GLN B CA 1
ATOM 2783 C C . GLN B 1 148 ? 49.442 10.068 11.371 1.00 19.69 148 GLN B C 1
ATOM 2784 O O . GLN B 1 148 ? 48.768 9.734 10.389 1.00 21.16 148 GLN B O 1
ATOM 2790 N N . LYS B 1 149 ? 50.766 10.258 11.292 1.00 20.05 149 LYS B N 1
ATOM 2791 C CA . LYS B 1 149 ? 51.415 10.058 9.997 1.00 19.55 149 LYS B CA 1
ATOM 2792 C C . LYS B 1 149 ? 51.418 8.589 9.593 1.00 24.70 149 LYS B C 1
ATOM 2793 O O . LYS B 1 149 ? 51.536 8.282 8.403 1.00 26.64 149 LYS B O 1
ATOM 2799 N N . ALA B 1 150 ? 51.253 7.678 10.544 1.00 21.18 150 ALA B N 1
ATOM 2800 C CA . ALA B 1 150 ? 51.137 6.257 10.249 1.00 22.29 150 ALA B CA 1
ATOM 2801 C C . ALA B 1 150 ? 49.689 5.810 10.029 1.00 22.31 150 ALA B C 1
ATOM 2802 O O . ALA B 1 150 ? 49.443 4.609 9.875 1.00 26.40 150 ALA B O 1
ATOM 2804 N N . GLY B 1 151 ? 48.737 6.737 10.032 1.00 18.85 151 GLY B N 1
ATOM 2805 C CA . GLY B 1 151 ? 47.349 6.427 9.743 1.00 19.11 151 GLY B CA 1
ATOM 2806 C C . GLY B 1 151 ? 46.474 6.171 10.946 1.00 21.58 151 GLY B C 1
ATOM 2807 O O . GLY B 1 151 ? 45.312 5.784 10.774 1.00 22.89 151 GLY B O 1
ATOM 2808 N N . PHE B 1 152 ? 46.986 6.353 12.159 1.00 17.27 152 PHE B N 1
ATOM 2809 C CA . PHE B 1 152 ? 46.110 6.261 13.326 1.00 15.66 152 PHE B CA 1
ATOM 2810 C C . PHE B 1 152 ? 45.250 7.510 13.432 1.00 20.94 152 PHE B C 1
ATOM 2811 O O . PHE B 1 152 ? 45.679 8.608 13.072 1.00 21.84 152 PHE B O 1
ATOM 2819 N N . LYS B 1 153 ? 44.020 7.333 13.947 1.00 18.80 153 LYS B N 1
ATOM 2820 C CA . LYS B 1 153 ? 43.066 8.414 14.155 1.00 21.10 153 LYS B CA 1
ATOM 2821 C C . LYS B 1 153 ? 42.663 8.481 15.622 1.00 22.08 153 LYS B C 1
ATOM 2822 O O . LYS B 1 153 ? 42.485 7.450 16.274 1.00 20.43 153 LYS B O 1
ATOM 2828 N N . ILE B 1 154 ? 42.514 9.697 16.140 1.00 22.18 154 ILE B N 1
ATOM 2829 C CA . ILE B 1 154 ? 41.984 9.866 17.490 1.00 19.47 154 ILE B CA 1
ATOM 2830 C C . ILE B 1 154 ? 40.508 9.476 17.496 1.00 20.91 154 ILE B C 1
ATOM 2831 O O . ILE B 1 154 ? 39.705 10.006 16.715 1.00 21.07 154 ILE B O 1
ATOM 2836 N N . ILE B 1 155 ? 40.157 8.525 18.360 1.00 16.72 155 ILE B N 1
ATOM 2837 C CA . ILE B 1 155 ? 38.781 8.058 18.532 1.00 19.42 155 ILE B CA 1
ATOM 2838 C C . ILE B 1 155 ? 38.097 8.784 19.679 1.00 20.92 155 ILE B C 1
ATOM 2839 O O . ILE B 1 155 ? 36.895 9.050 19.624 1.00 25.69 155 ILE B O 1
ATOM 2844 N N . LYS B 1 156 ? 38.841 9.062 20.740 1.00 21.54 156 LYS B N 1
ATOM 2845 C CA . LYS B 1 156 ? 38.289 9.829 21.847 1.00 23.11 156 LYS B CA 1
ATOM 2846 C C . LYS B 1 156 ? 39.388 10.167 22.836 1.00 22.33 156 LYS B C 1
ATOM 2847 O O . LYS B 1 156 ? 40.522 9.692 22.739 1.00 18.55 156 LYS B O 1
ATOM 2853 N N . GLU B 1 157 ? 39.013 10.992 23.806 1.00 26.67 157 GLU B N 1
ATOM 2854 C CA . GLU B 1 157 ? 39.877 11.336 24.916 1.00 26.22 157 GLU B CA 1
ATOM 2855 C C . GLU B 1 157 ? 39.752 10.316 26.034 1.00 21.68 157 GLU B C 1
ATOM 2856 O O . GLU B 1 157 ? 38.691 9.738 26.259 1.00 22.95 157 GLU B O 1
ATOM 2862 N N . LEU B 1 158 ? 40.856 10.109 26.746 1.00 23.15 158 LEU B N 1
ATOM 2863 C CA . LEU B 1 158 ? 40.904 9.250 27.924 1.00 21.85 158 LEU B CA 1
ATOM 2864 C C . LEU B 1 158 ? 41.343 10.155 29.067 1.00 22.65 158 LEU B C 1
ATOM 2865 O O . LEU B 1 158 ? 42.548 10.295 29.328 1.00 20.61 158 LEU B O 1
ATOM 2870 N N . PRO B 1 159 ? 40.421 10.824 29.746 1.00 26.14 159 PRO B N 1
ATOM 2871 C CA . PRO B 1 159 ? 40.844 11.774 30.783 1.00 28.91 159 PR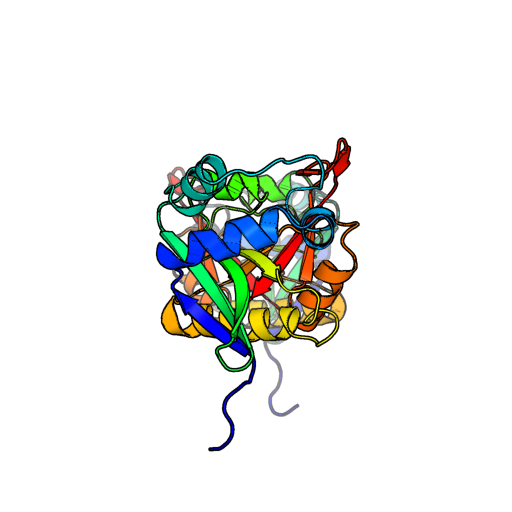O B CA 1
ATOM 2872 C C . PRO B 1 159 ? 41.529 11.072 31.949 1.00 26.15 159 PRO B C 1
ATOM 2873 O O . PRO B 1 159 ? 41.142 9.968 32.341 1.00 21.74 159 PRO B O 1
ATOM 2877 N N . GLU B 1 160 ? 42.583 11.717 32.474 1.00 26.17 160 GLU B N 1
ATOM 2878 C CA . GLU B 1 160 ? 43.269 11.268 33.686 1.00 23.43 160 GLU B CA 1
ATOM 2879 C C . GLU B 1 160 ? 43.634 9.792 33.570 1.00 26.75 160 GLU B C 1
ATOM 2880 O O . GLU B 1 160 ? 43.338 8.969 34.439 1.00 30.24 160 GLU B O 1
ATOM 2886 N N . HIS B 1 161 ? 44.274 9.463 32.454 1.00 23.58 161 HIS B N 1
ATOM 2887 C CA . HIS B 1 161 ? 44.538 8.085 32.078 1.00 22.78 161 HIS B CA 1
ATOM 2888 C C . HIS B 1 161 ? 45.910 7.594 32.521 1.00 24.15 161 HIS B C 1
ATOM 2889 O O . HIS B 1 161 ? 46.080 6.397 32.757 1.00 29.64 161 HIS B O 1
ATOM 2896 N N . GLU B 1 162 ? 46.895 8.478 32.642 1.00 17.36 162 GLU B N 1
ATOM 2897 C CA . GLU B 1 162 ? 48.265 8.048 32.902 1.00 19.70 162 GLU B CA 1
ATOM 2898 C C . GLU B 1 162 ? 48.903 8.956 33.937 1.00 22.63 162 GLU B C 1
ATOM 2899 O O . GLU B 1 162 ? 48.864 10.178 33.784 1.00 28.44 162 GLU B O 1
ATOM 2905 N N . LEU B 1 163 ? 49.522 8.362 34.962 1.00 18.93 163 LEU B N 1
ATOM 2906 C CA . LEU B 1 163 ? 50.311 9.121 35.930 1.00 20.14 163 LEU B CA 1
ATOM 2907 C C . LEU B 1 163 ? 51.710 9.267 35.356 1.00 20.96 163 LEU B C 1
ATOM 2908 O O . LEU B 1 163 ? 52.409 8.270 35.177 1.00 20.98 163 LEU B O 1
ATOM 2913 N N . HIS B 1 164 ? 52.107 10.504 35.059 1.00 20.13 164 HIS B N 1
ATOM 2914 C CA . HIS B 1 164 ? 53.392 10.776 34.435 1.00 20.01 164 HIS B CA 1
ATOM 2915 C C . HIS B 1 164 ? 54.014 11.982 35.120 1.00 25.31 164 HIS B C 1
ATOM 2916 O O . HIS B 1 164 ? 53.444 13.075 35.070 1.00 24.73 164 HIS B O 1
ATOM 2923 N N . GLU B 1 165 ? 55.164 11.773 35.761 1.00 22.53 165 GLU B N 1
ATOM 2924 C CA . GLU B 1 165 ? 55.953 12.841 36.383 1.00 24.32 165 GLU B CA 1
ATOM 2925 C C . GLU B 1 165 ? 55.079 13.701 37.292 1.00 32.25 165 GLU B C 1
ATOM 2926 O O . GLU B 1 165 ? 55.072 14.934 37.224 1.00 29.90 165 GLU B O 1
ATOM 2932 N N . GLY B 1 166 ? 54.324 13.019 38.148 1.00 25.67 166 GLY B N 1
ATOM 2933 C CA . GLY B 1 166 ? 53.606 13.663 39.230 1.00 27.26 166 GLY B CA 1
ATOM 2934 C C . GLY B 1 166 ? 52.174 14.044 38.907 1.00 35.08 166 GLY B C 1
ATOM 2935 O O . GLY B 1 166 ? 51.382 14.277 39.834 1.00 35.34 166 GLY B O 1
ATOM 2936 N N . LYS B 1 167 ? 51.816 14.110 37.631 1.00 26.87 167 LYS B N 1
ATOM 2937 C CA . LYS B 1 167 ? 50.504 14.579 37.198 1.00 30.57 167 LYS B CA 1
ATOM 2938 C C . LYS B 1 167 ? 49.710 13.462 36.535 1.00 28.62 167 LYS B C 1
ATOM 2939 O O . LYS B 1 167 ? 50.256 12.647 35.786 1.00 24.64 167 LYS B O 1
ATOM 2945 N N . LYS B 1 168 ? 48.405 13.440 36.795 1.00 28.49 168 LYS B N 1
ATOM 2946 C CA . LYS B 1 168 ? 47.514 12.523 36.103 1.00 26.56 168 LYS B CA 1
ATOM 2947 C C . LYS B 1 168 ? 47.181 13.163 34.758 1.00 26.66 168 LYS B C 1
ATOM 2948 O O . LYS B 1 168 ? 46.560 14.225 34.711 1.00 32.36 168 LYS B O 1
ATOM 2954 N N . GLU B 1 169 ? 47.614 12.545 33.662 1.00 22.39 169 GLU B N 1
ATOM 2955 C CA . GLU B 1 169 ? 47.580 13.177 32.353 1.00 19.53 169 GLU B CA 1
ATOM 2956 C C . GLU B 1 169 ? 46.451 12.620 31.499 1.00 24.81 169 GLU B C 1
ATOM 2957 O O . GLU B 1 169 ? 46.179 11.418 31.505 1.00 22.02 169 GLU B O 1
ATOM 2963 N N . ASP B 1 170 ? 45.802 13.499 30.754 1.00 20.06 170 ASP B N 1
ATOM 2964 C CA . ASP B 1 170 ? 44.811 13.044 29.793 1.00 21.34 170 ASP B CA 1
ATOM 2965 C C . ASP B 1 170 ? 45.530 12.377 28.621 1.00 18.74 170 ASP B C 1
ATOM 2966 O O . ASP B 1 170 ? 46.616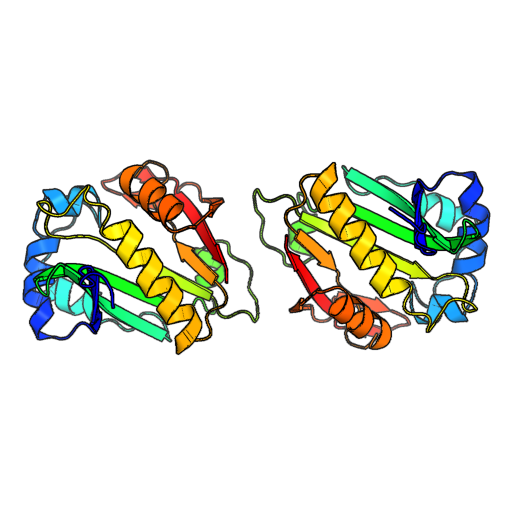 12.805 28.219 1.00 19.79 170 ASP B O 1
ATOM 2971 N N . CYS B 1 171 ? 44.943 11.302 28.113 1.00 20.52 171 CYS B N 1
ATOM 2972 C CA . CYS B 1 171 ? 45.458 10.578 26.957 1.00 20.21 171 CYS B CA 1
ATOM 2973 C C . CYS B 1 171 ? 44.450 10.643 25.811 1.00 18.24 171 CYS B C 1
ATOM 2974 O O . CYS B 1 171 ? 43.325 11.118 25.979 1.00 18.68 171 CYS B O 1
ATOM 2977 N N . VAL B 1 172 ? 44.862 10.198 24.616 1.00 18.90 172 VAL B N 1
ATOM 2978 C CA . VAL B 1 172 ? 43.924 10.016 23.513 1.00 19.84 172 VAL B CA 1
ATOM 2979 C C . VAL B 1 172 ? 43.976 8.559 23.067 1.00 16.96 172 VAL B C 1
ATOM 2980 O O . VAL B 1 172 ? 45.050 7.970 22.950 1.00 17.11 172 VAL B O 1
ATOM 2984 N N . LEU B 1 173 ? 42.818 7.988 22.823 1.00 17.56 173 LEU B N 1
ATOM 2985 C CA . LEU B 1 173 ? 42.746 6.667 22.222 1.00 14.85 173 LEU B CA 1
ATOM 2986 C C . LEU B 1 173 ? 42.866 6.831 20.713 1.00 17.18 173 LEU B C 1
ATOM 2987 O O . LEU B 1 173 ? 42.054 7.532 20.090 1.00 14.93 173 LEU B O 1
ATOM 2992 N N . MET B 1 174 ? 43.866 6.189 20.120 1.00 15.04 174 MET B N 1
ATOM 2993 C CA . MET B 1 174 ? 44.056 6.268 18.685 1.00 13.97 174 MET B CA 1
ATOM 2994 C C . MET B 1 174 ? 43.933 4.880 18.083 1.00 15.39 174 MET B C 1
ATOM 2995 O O . MET B 1 174 ? 44.299 3.885 18.717 1.00 19.38 174 MET B O 1
ATOM 3000 N N . GLU B 1 175 ? 43.400 4.817 16.865 1.00 15.93 175 GLU B N 1
ATOM 3001 C CA . GLU B 1 175 ? 43.105 3.521 16.259 1.00 15.28 175 GLU B CA 1
ATOM 3002 C C . GLU B 1 175 ? 43.529 3.500 14.801 1.00 19.36 175 GLU B C 1
ATOM 3003 O O . GLU B 1 175 ? 43.254 4.449 14.064 1.00 18.21 175 GLU B O 1
ATOM 3009 N N . TRP B 1 176 ? 44.199 2.421 14.397 1.00 16.18 176 TRP B N 1
ATOM 3010 C CA . TRP B 1 176 ? 44.472 2.128 12.996 1.00 16.71 176 TRP B CA 1
ATOM 3011 C C . TRP B 1 176 ? 43.668 0.897 12.615 1.00 20.80 176 TRP B C 1
ATOM 3012 O O . TRP B 1 176 ? 43.691 -0.099 13.344 1.00 22.39 176 TRP B O 1
ATOM 3023 N N . ARG B 1 177 ? 42.973 0.958 11.478 1.00 20.91 177 ARG B N 1
ATOM 3024 C CA . ARG B 1 177 ? 42.093 -0.120 11.049 1.00 29.65 177 ARG B CA 1
ATOM 3025 C C . ARG B 1 177 ? 42.570 -0.683 9.722 1.00 36.89 177 ARG B C 1
ATOM 3026 O O . ARG B 1 177 ? 43.004 0.073 8.850 1.00 36.61 177 ARG B O 1
ATOM 3034 N N . VAL B 1 178 ? 42.463 -2.005 9.563 1.00 34.92 178 VAL B N 1
ATOM 3035 C CA . VAL B 1 178 ? 42.785 -2.651 8.289 1.00 40.45 178 VAL B CA 1
ATOM 3036 C C . VAL B 1 178 ? 41.686 -2.361 7.268 1.00 49.51 178 VAL B C 1
ATOM 3037 O O . VAL B 1 178 ? 40.548 -2.057 7.638 1.00 42.56 178 VAL B O 1
#